Protein AF-A0A7Y5U9B7-F1 (afdb_monomer)

Secondary structure (DSSP, 8-state):
-EEE-TTS-EEEE----HHHHHHHHHHHHSSS--TTTTHHHHHHHHEEEEEE-TT-TTPPSBSPPP-GGGSBHHHHHHHHHHHHHHHSPSPEEEEEE-TTT--EEEEEE-GGGS-EEPPPHHHHHHHHTT--EEEE-TT--EEEE---BHHHHHHHHHHHHHHHHHHSS----HHHHHHHHEEEEGGGGGGGGSHHHHHHHHTT--HHHHHHHHHHHHTT--EE--EEEEE--STTT--EEEEEPP-STTTTSPPPPTTS-PPPS---EEPPTTHHHHHHHHHHHTSSS-------

Mean predicted aligned error: 8.55 Å

Sequence (296 aa):
MQIECPSGLVVEARKIKAQELEALAEANDSDEPPADGGLLTVINRCVQRVIDAGPYSFVEVGDALPDWKRVIYGDLATMFFKLRIVSVEDPYEFPVQCKHCRKWADFDVTLSELPINPLPESSKAKLRSNSPFEARTLDGKLVRFYLKTIRREEPIAKLVRAIERQTGKPSYSFLDSWAGQAEFIEPLGERSKNDKARWMWFRQLDLDEVDNLRDQFDAVDGGIDIELRFRCRRRGCGGVTNHMIPLDGDFFRRKRKPADLKPLHDGGRIIPLEEEALEKTEEVTKGETEESLDLE

Foldseek 3Di:
DWFAFLLRWIFDWAAFDPVLLVQLVVLCPDPDRQLCSSLVVRVVVTTQFTCDRRLAPQDDGTRDDDPQLLPFVQRSQSSSLVSLCVHPPDWDKDWDQDPFPRDIFIATDGSVPFDWFHFDPVLSVCSNVVHWDWAAFPVGWTWTFHGFGNNLLVVLVVVQVVVCVVPVDRDDDVLSSRLSGTQDTRVCHVPNNPSVSSSVVSVPDDPVRVVRVVVRNVVRDTHTDQWWWKQQPPPPGRDIDIDGDDPDSCSNPDDDDPPPDDHDDDHIDTDPPPVVVVVVVVVVVVVPPDDDDDDD

Solvent-accessible surface area (backbone atoms only — not comparable to full-atom values): 16976 Å² total; per-residue (Å²): 86,81,48,78,27,35,64,51,33,25,32,33,32,53,64,69,52,71,74,46,53,51,49,31,51,53,25,62,72,39,98,74,49,51,98,63,52,30,49,62,61,41,50,65,72,25,50,62,29,31,73,36,44,48,38,43,84,83,41,57,70,36,69,58,78,61,68,63,45,74,40,44,48,28,36,54,52,35,51,52,51,55,42,40,53,74,50,41,76,74,58,51,71,50,78,46,67,40,86,78,82,67,46,70,24,52,38,74,40,59,70,88,72,47,55,67,43,60,36,43,70,71,42,38,52,28,56,46,68,73,45,70,46,80,44,55,48,90,90,64,47,49,34,31,26,44,83,54,24,56,63,46,31,48,65,41,54,52,51,47,51,55,49,22,74,74,67,76,46,93,73,89,48,72,54,48,53,49,30,23,25,43,59,39,35,55,96,50,48,80,48,24,78,36,64,68,53,32,38,52,51,55,74,69,55,53,70,69,50,49,52,54,44,44,56,57,54,56,73,52,48,38,21,58,59,49,75,42,40,34,33,40,58,48,89,95,62,62,47,73,44,78,44,66,68,73,84,53,89,61,60,82,50,80,77,76,75,75,87,82,57,81,85,73,62,68,51,51,44,80,49,68,87,67,59,55,66,55,54,55,51,54,57,56,66,70,69,75,80,85,87,85,87,90,87,132

pLDDT: mean 85.9, std 16.51, range [41.12, 98.69]

Structure (mmCIF, N/CA/C/O backbone):
data_AF-A0A7Y5U9B7-F1
#
_entry.id   AF-A0A7Y5U9B7-F1
#
loop_
_atom_site.group_PDB
_atom_site.id
_atom_site.type_symbol
_atom_site.label_atom_id
_atom_site.label_alt_id
_atom_site.label_comp_id
_atom_site.label_asym_id
_atom_site.label_entity_id
_atom_site.label_seq_id
_atom_site.pdbx_PDB_ins_code
_atom_site.Cartn_x
_atom_site.Cartn_y
_atom_site.Cartn_z
_atom_site.occupancy
_atom_site.B_iso_or_equiv
_atom_site.auth_seq_id
_atom_site.auth_comp_id
_atom_site.auth_asym_id
_atom_site.auth_atom_id
_atom_site.pdbx_PDB_model_num
ATOM 1 N N . MET A 1 1 ? -0.031 0.335 -24.216 1.00 94.94 1 MET A N 1
ATOM 2 C CA . MET A 1 1 ? 0.072 -1.017 -23.612 1.00 94.94 1 MET A CA 1
ATOM 3 C C . MET A 1 1 ? -1.028 -1.156 -22.585 1.00 94.94 1 MET A C 1
ATOM 5 O O . MET A 1 1 ? -1.365 -0.157 -21.965 1.00 94.94 1 MET A O 1
ATOM 9 N N . GLN A 1 2 ? -1.580 -2.347 -22.410 1.00 97.25 2 GLN A N 1
ATOM 10 C CA . GLN A 1 2 ? -2.655 -2.563 -21.449 1.00 97.25 2 GLN A CA 1
ATOM 11 C C . GLN A 1 2 ? -2.073 -3.040 -20.116 1.00 97.25 2 GLN A C 1
ATOM 13 O O . GLN A 1 2 ? -1.231 -3.938 -20.101 1.00 97.25 2 GLN A O 1
ATOM 18 N N . 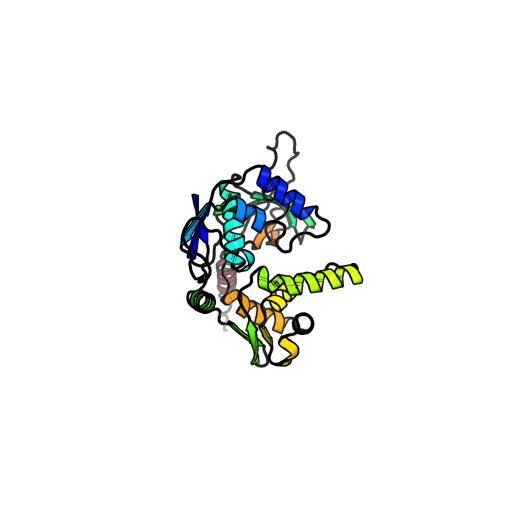ILE A 1 3 ? -2.490 -2.412 -19.019 1.00 97.38 3 ILE A N 1
ATOM 19 C CA . ILE A 1 3 ? -2.181 -2.833 -17.652 1.00 97.38 3 ILE A CA 1
ATOM 20 C C . ILE A 1 3 ? -3.500 -3.229 -16.997 1.00 97.38 3 ILE A C 1
ATOM 22 O O . ILE A 1 3 ? -4.411 -2.410 -16.908 1.00 97.38 3 ILE A O 1
ATOM 26 N N . GLU A 1 4 ? -3.577 -4.472 -16.541 1.00 97.94 4 GLU A N 1
ATOM 27 C CA . GLU A 1 4 ? -4.666 -4.983 -15.713 1.00 97.94 4 GLU A CA 1
ATOM 28 C C . GLU A 1 4 ? -4.201 -5.036 -14.256 1.00 97.94 4 GLU A C 1
ATOM 30 O O . GLU A 1 4 ? -3.099 -5.513 -13.963 1.00 97.94 4 GLU A O 1
ATOM 35 N N . CYS A 1 5 ? -5.019 -4.491 -13.360 1.00 98.25 5 CYS A N 1
ATOM 36 C CA . CYS A 1 5 ? -4.734 -4.396 -11.933 1.00 98.25 5 CYS A CA 1
ATOM 37 C C . CYS A 1 5 ? -5.522 -5.458 -11.140 1.00 98.25 5 CYS A C 1
ATOM 39 O O . CYS A 1 5 ? -6.569 -5.908 -11.609 1.00 98.25 5 CYS A O 1
ATOM 41 N N . PRO A 1 6 ? -5.085 -5.820 -9.918 1.00 97.75 6 PRO A N 1
ATOM 42 C CA . PRO A 1 6 ? -5.742 -6.809 -9.057 1.00 97.75 6 PRO A CA 1
ATOM 43 C C . PRO A 1 6 ? -7.246 -6.617 -8.860 1.00 97.75 6 PRO A C 1
ATOM 45 O O 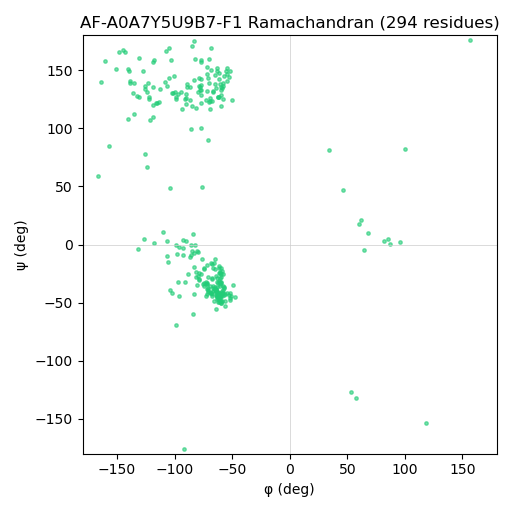. PRO A 1 6 ? -7.991 -7.592 -8.735 1.00 97.75 6 PRO A O 1
ATOM 48 N N . SER A 1 7 ? -7.712 -5.368 -8.813 1.00 98.12 7 SER A N 1
ATOM 49 C CA . SER A 1 7 ? -9.133 -5.066 -8.648 1.00 98.12 7 SER A CA 1
ATOM 50 C C . SER A 1 7 ? -9.984 -5.369 -9.888 1.00 98.12 7 SER A C 1
ATOM 52 O O . SER A 1 7 ? -11.204 -5.478 -9.768 1.00 98.12 7 SER A O 1
ATOM 54 N N . GLY A 1 8 ? -9.364 -5.523 -11.060 1.00 97.94 8 GLY A N 1
ATOM 55 C CA . GLY A 1 8 ? -10.021 -5.528 -12.369 1.00 97.94 8 GLY A CA 1
ATOM 56 C C . GLY A 1 8 ? -10.013 -4.165 -13.073 1.00 97.94 8 GLY A C 1
ATOM 57 O O . GLY A 1 8 ? -10.566 -4.053 -14.159 1.00 97.94 8 GLY A O 1
ATOM 58 N N . LEU A 1 9 ? -9.396 -3.126 -12.492 1.00 98.56 9 LEU A N 1
ATOM 59 C CA . LEU A 1 9 ? -9.113 -1.880 -13.212 1.00 98.56 9 LEU A CA 1
ATOM 60 C C . LEU A 1 9 ? -8.163 -2.165 -14.385 1.00 98.56 9 LEU A C 1
ATOM 62 O O . LEU A 1 9 ? -7.071 -2.706 -14.192 1.00 98.56 9 LEU A O 1
ATOM 66 N N . VAL A 1 10 ? -8.548 -1.738 -15.586 1.00 98.56 10 VAL A N 1
ATOM 67 C CA . VAL A 1 10 ? -7.746 -1.890 -16.802 1.00 98.56 10 VAL A CA 1
ATOM 68 C C . VAL A 1 10 ? -7.485 -0.527 -17.420 1.00 98.56 10 VAL A C 1
ATOM 70 O O . VAL A 1 10 ? -8.412 0.228 -17.717 1.00 98.56 10 VAL A O 1
ATOM 73 N N . VAL A 1 11 ? -6.216 -0.223 -17.677 1.00 98.44 11 VAL A N 1
ATOM 74 C CA . VAL A 1 11 ? -5.796 1.048 -18.276 1.00 98.44 11 VAL A CA 1
ATOM 75 C C . VAL A 1 11 ? -4.912 0.829 -19.491 1.00 98.44 11 VAL A C 1
ATOM 77 O O . VAL A 1 11 ? -4.136 -0.127 -19.561 1.00 98.44 11 VAL A O 1
ATOM 80 N N . GLU A 1 12 ? -4.989 1.753 -20.444 1.00 98.25 12 GLU A N 1
ATOM 81 C CA . GLU A 1 12 ? -3.946 1.906 -21.444 1.00 98.25 12 GLU A CA 1
ATOM 82 C C . GLU A 1 12 ? -2.898 2.895 -20.940 1.00 98.25 12 GLU A C 1
ATOM 84 O O . GLU A 1 12 ? -3.207 4.034 -20.590 1.00 98.25 12 GLU A O 1
ATOM 89 N N . ALA A 1 13 ? -1.642 2.468 -20.949 1.00 97.62 13 ALA A N 1
ATOM 90 C CA . ALA A 1 13 ? -0.505 3.285 -20.574 1.00 97.62 13 ALA A CA 1
ATOM 91 C C . ALA A 1 13 ? 0.619 3.210 -21.614 1.00 97.62 13 ALA A C 1
ATOM 93 O O . ALA A 1 13 ? 0.725 2.272 -22.413 1.00 97.62 13 ALA A O 1
ATOM 94 N N . ARG A 1 14 ? 1.507 4.200 -21.581 1.00 96.44 14 ARG A N 1
ATOM 95 C CA . ARG A 1 14 ? 2.763 4.216 -22.340 1.00 96.44 14 ARG A CA 1
ATOM 96 C C . ARG A 1 14 ? 3.961 3.942 -21.430 1.00 96.44 14 ARG A C 1
ATOM 98 O O . ARG A 1 14 ? 3.857 3.997 -20.209 1.00 96.44 14 ARG A O 1
ATOM 105 N N . LYS A 1 15 ? 5.124 3.711 -22.043 1.00 95.19 15 LYS A N 1
ATOM 106 C CA . LYS A 1 15 ? 6.403 3.650 -21.325 1.00 95.19 15 LYS A CA 1
ATOM 107 C C . LYS A 1 15 ? 6.735 4.994 -20.664 1.00 95.19 15 LYS A C 1
ATOM 109 O O . LYS A 1 15 ? 6.399 6.064 -21.193 1.00 95.19 15 LYS A O 1
ATOM 114 N N . ILE A 1 16 ? 7.441 4.910 -19.543 1.00 92.88 16 ILE A N 1
ATOM 115 C CA . ILE A 1 16 ? 8.047 6.032 -18.824 1.00 92.88 16 ILE A CA 1
ATOM 116 C C . ILE A 1 16 ? 9.140 6.653 -19.707 1.00 92.88 16 ILE A C 1
ATOM 118 O O . ILE A 1 16 ? 9.916 5.944 -20.352 1.00 92.88 16 ILE A O 1
ATOM 122 N N . LYS A 1 17 ? 9.200 7.985 -19.744 1.00 92.69 17 LYS A N 1
ATOM 123 C CA . LYS A 1 17 ? 10.257 8.783 -20.382 1.00 92.69 17 LYS A CA 1
ATOM 124 C C . LYS A 1 17 ? 11.134 9.438 -19.311 1.00 92.69 17 LYS A C 1
ATOM 126 O O . LYS A 1 17 ? 10.754 9.524 -18.148 1.00 92.69 17 LYS A O 1
ATOM 131 N N . ALA A 1 18 ? 12.286 9.968 -19.722 1.00 90.19 18 ALA A N 1
ATOM 132 C CA . ALA A 1 18 ? 13.234 10.637 -18.824 1.00 90.19 18 ALA A CA 1
ATOM 133 C C . ALA A 1 18 ? 12.589 11.744 -17.961 1.00 90.19 18 ALA A C 1
ATOM 135 O O . ALA A 1 18 ? 12.806 11.769 -16.757 1.00 90.19 18 ALA A O 1
ATOM 136 N N . GLN A 1 19 ? 11.704 12.564 -18.538 1.00 90.56 19 GLN A N 1
ATOM 137 C CA . GLN A 1 19 ? 10.992 13.636 -17.821 1.00 90.56 19 GLN A CA 1
ATOM 138 C C . GLN A 1 19 ? 10.122 13.147 -16.642 1.00 90.56 19 GLN A C 1
ATOM 140 O O . GLN A 1 19 ? 9.803 13.909 -15.732 1.00 90.56 19 GLN A O 1
ATOM 145 N N . GLU A 1 20 ? 9.656 11.893 -16.669 1.00 91.31 20 GLU A N 1
ATOM 146 C CA . GLU A 1 20 ? 8.914 11.310 -15.547 1.00 91.31 20 GLU A CA 1
ATOM 147 C C . GLU A 1 20 ? 9.858 10.864 -14.425 1.00 91.31 20 GLU A C 1
ATOM 149 O O . GLU A 1 20 ? 9.483 10.942 -13.259 1.00 91.31 20 GLU A O 1
ATOM 154 N N . LEU A 1 21 ? 11.085 10.457 -14.764 1.00 86.81 21 LEU A N 1
ATOM 155 C CA . LEU A 1 21 ? 12.126 10.145 -13.782 1.00 86.81 21 LEU A CA 1
ATOM 156 C C . LEU A 1 21 ? 12.657 11.407 -13.105 1.00 86.81 21 LEU A C 1
ATOM 158 O O . LEU A 1 21 ? 12.895 11.391 -11.903 1.00 86.81 21 LEU A O 1
ATOM 162 N N . GLU A 1 22 ? 12.802 12.498 -13.860 1.00 86.94 22 GLU A N 1
ATOM 163 C CA . GLU A 1 22 ? 13.143 13.816 -13.313 1.00 86.94 22 GLU A CA 1
ATOM 164 C C . GLU A 1 22 ? 12.088 14.271 -12.304 1.00 86.94 22 GLU A C 1
ATOM 166 O O . GLU A 1 22 ? 12.428 14.586 -11.171 1.00 86.94 22 GLU A O 1
ATOM 171 N N . ALA A 1 23 ? 10.801 14.180 -12.655 1.00 86.00 23 ALA A N 1
ATOM 172 C CA . ALA A 1 23 ? 9.723 14.539 -11.735 1.00 86.00 23 ALA A CA 1
ATOM 173 C C . ALA A 1 23 ? 9.678 13.661 -10.470 1.00 86.00 23 ALA A C 1
ATOM 175 O O . ALA A 1 23 ? 9.304 14.142 -9.402 1.00 86.00 23 ALA A O 1
ATOM 176 N N . LEU A 1 24 ? 10.048 12.379 -10.574 1.00 84.44 24 LEU A N 1
ATOM 177 C CA . LEU A 1 24 ? 10.166 11.497 -9.412 1.00 84.44 24 LEU A CA 1
ATOM 178 C C . LEU A 1 24 ? 11.339 11.910 -8.509 1.00 84.44 24 LEU A C 1
ATOM 180 O O . LEU A 1 24 ? 11.198 11.927 -7.289 1.00 84.44 24 LEU A O 1
ATOM 184 N N . ALA A 1 25 ? 12.484 12.264 -9.099 1.00 83.62 25 ALA A N 1
ATOM 185 C CA . ALA A 1 25 ? 13.641 12.764 -8.360 1.00 83.62 25 ALA A CA 1
ATOM 186 C C . ALA A 1 25 ? 13.327 14.096 -7.658 1.00 83.62 25 ALA A C 1
ATOM 188 O O . ALA A 1 25 ? 13.547 14.215 -6.458 1.00 83.62 25 ALA A O 1
ATOM 189 N N . GLU A 1 26 ? 12.710 15.047 -8.365 1.00 84.19 26 GLU A N 1
ATOM 190 C CA . GLU A 1 26 ? 12.277 16.336 -7.807 1.00 84.19 26 GLU A CA 1
ATOM 191 C C . GLU A 1 26 ? 11.290 16.167 -6.642 1.00 84.19 26 GLU A C 1
ATOM 193 O O . GLU A 1 26 ? 11.379 16.878 -5.643 1.00 84.19 26 GLU A O 1
ATOM 198 N N . ALA A 1 27 ? 10.358 15.211 -6.740 1.00 83.06 27 ALA A N 1
ATOM 199 C CA . ALA A 1 27 ? 9.420 14.918 -5.660 1.00 83.06 27 ALA A CA 1
ATOM 200 C C . ALA A 1 27 ? 10.132 14.403 -4.397 1.00 83.06 27 ALA A C 1
ATOM 202 O O . ALA A 1 27 ? 9.769 14.804 -3.287 1.00 83.06 27 ALA A O 1
ATOM 203 N N . ASN A 1 28 ? 11.146 13.550 -4.566 1.00 77.06 28 ASN A N 1
ATOM 204 C CA . ASN A 1 28 ? 11.939 12.997 -3.466 1.00 77.06 28 ASN A CA 1
ATOM 205 C C . ASN A 1 28 ? 12.869 14.031 -2.817 1.00 77.06 28 ASN A C 1
ATOM 207 O O . ASN A 1 28 ? 13.077 13.966 -1.608 1.00 77.06 28 ASN A O 1
ATOM 211 N N . ASP A 1 29 ? 13.387 14.983 -3.595 1.00 81.06 29 ASP A N 1
ATOM 212 C CA . ASP A 1 29 ? 14.300 16.028 -3.116 1.00 81.06 29 ASP A CA 1
ATOM 213 C C . ASP A 1 29 ? 13.572 17.244 -2.509 1.00 81.06 29 ASP A C 1
ATOM 215 O O . ASP A 1 29 ? 14.212 18.158 -1.990 1.00 81.06 29 ASP A O 1
ATOM 219 N N . SER A 1 30 ? 12.237 17.289 -2.574 1.00 79.75 30 SER A N 1
ATOM 220 C CA . SER A 1 30 ? 11.469 18.418 -2.043 1.00 79.75 30 SER A CA 1
ATOM 221 C C . SER A 1 30 ? 11.459 18.465 -0.508 1.00 79.75 30 SER A C 1
ATOM 223 O O . SER A 1 30 ? 11.412 17.434 0.159 1.00 79.75 30 SER A O 1
ATOM 225 N N . ASP A 1 31 ? 11.428 19.678 0.061 1.00 77.06 31 ASP A N 1
ATOM 226 C CA . ASP A 1 31 ? 11.349 19.897 1.518 1.00 77.06 31 ASP A CA 1
ATOM 227 C C . ASP A 1 31 ? 10.081 19.282 2.145 1.00 77.06 31 ASP A C 1
ATOM 229 O O . ASP A 1 31 ? 10.054 18.900 3.319 1.00 77.06 31 ASP A O 1
ATOM 233 N N . GLU A 1 32 ? 9.010 19.183 1.352 1.00 76.25 32 GLU A N 1
ATOM 234 C CA . GLU A 1 32 ? 7.755 18.536 1.722 1.00 76.25 32 GLU A CA 1
ATOM 235 C C . GLU A 1 32 ? 7.384 17.464 0.686 1.00 76.25 32 GLU A C 1
ATOM 237 O O . GLU A 1 32 ? 6.491 17.688 -0.138 1.00 76.25 32 GLU A O 1
ATOM 242 N N . PRO A 1 33 ? 8.020 16.276 0.737 1.00 75.94 33 PRO A N 1
ATOM 243 C CA . PRO A 1 33 ? 7.787 15.234 -0.251 1.00 75.94 33 PRO A CA 1
ATOM 244 C C . PRO A 1 33 ? 6.318 14.814 -0.233 1.00 75.94 33 PRO A C 1
ATOM 246 O O . PRO A 1 33 ? 5.714 14.681 0.846 1.00 75.94 33 PRO A O 1
ATOM 249 N N . PRO A 1 34 ? 5.696 14.603 -1.402 1.00 79.12 34 PRO A N 1
ATOM 250 C CA . PRO A 1 34 ? 4.298 14.214 -1.461 1.00 79.12 34 PRO A CA 1
ATOM 251 C C . PRO A 1 34 ? 4.108 12.845 -0.785 1.00 79.12 34 PRO A C 1
ATOM 253 O O . PRO A 1 34 ? 5.039 12.046 -0.687 1.00 79.12 34 PRO A O 1
ATOM 256 N N . ALA A 1 35 ? 2.918 12.581 -0.237 1.00 75.06 35 ALA A N 1
ATOM 257 C CA . ALA A 1 35 ? 2.664 11.357 0.539 1.00 75.06 35 ALA A CA 1
ATOM 258 C C . ALA A 1 35 ? 2.851 10.069 -0.286 1.00 75.06 35 ALA A C 1
ATOM 260 O O . ALA A 1 35 ? 3.151 9.017 0.264 1.00 75.06 35 ALA A O 1
ATOM 261 N N . ASP A 1 36 ? 2.706 10.173 -1.604 1.00 80.00 36 ASP A N 1
ATOM 262 C CA . ASP A 1 36 ? 2.891 9.108 -2.584 1.00 80.00 36 ASP A CA 1
ATOM 263 C C . ASP A 1 36 ? 4.314 9.045 -3.168 1.00 80.00 36 ASP A C 1
ATOM 265 O O . ASP A 1 36 ? 4.555 8.267 -4.085 1.00 80.00 36 ASP A O 1
ATOM 269 N N . GLY A 1 37 ? 5.251 9.878 -2.696 1.00 78.88 37 GLY A N 1
ATOM 270 C CA . GLY A 1 37 ? 6.643 9.876 -3.169 1.00 78.88 37 GLY A CA 1
ATOM 271 C C . GLY A 1 37 ? 6.810 10.213 -4.657 1.00 78.88 37 GLY A C 1
ATOM 272 O O . GLY A 1 37 ? 7.801 9.829 -5.263 1.00 78.88 37 GLY A O 1
ATOM 273 N N . GLY A 1 38 ? 5.825 10.876 -5.276 1.00 84.69 38 GLY A N 1
ATOM 274 C CA . GLY A 1 38 ? 5.824 11.214 -6.705 1.00 84.69 38 GLY A CA 1
ATOM 275 C C . GLY A 1 38 ? 5.259 10.117 -7.616 1.00 84.69 38 GLY A C 1
ATOM 276 O O . GLY A 1 38 ? 5.167 10.318 -8.831 1.00 84.69 38 GLY A O 1
ATOM 277 N N . LEU A 1 39 ? 4.822 8.987 -7.049 1.00 87.31 39 LEU A N 1
ATOM 278 C CA . LEU A 1 39 ? 4.191 7.876 -7.763 1.00 87.31 39 LEU A CA 1
ATOM 279 C C . LEU A 1 39 ? 3.023 8.333 -8.645 1.00 87.31 39 LEU A C 1
ATOM 281 O O . LEU A 1 39 ? 2.945 7.975 -9.824 1.00 87.31 39 LEU A O 1
ATOM 285 N N . LEU A 1 40 ? 2.117 9.146 -8.097 1.00 91.94 40 LEU A N 1
ATOM 286 C CA . LEU A 1 40 ? 0.930 9.598 -8.814 1.00 91.94 40 LEU A CA 1
ATOM 287 C C . LEU A 1 40 ? 1.282 10.520 -9.976 1.00 91.94 40 LEU A C 1
ATOM 289 O O . LEU A 1 40 ? 0.573 10.522 -10.981 1.00 91.94 40 LEU A O 1
ATOM 293 N N . THR A 1 41 ? 2.374 11.278 -9.880 1.00 90.31 41 THR A N 1
ATOM 294 C CA . THR A 1 41 ? 2.869 12.097 -10.993 1.00 90.31 41 THR A CA 1
ATOM 295 C C . THR A 1 41 ? 3.281 11.213 -12.167 1.00 90.31 41 THR A C 1
ATOM 297 O O . THR A 1 41 ? 2.916 11.501 -13.309 1.00 90.31 41 THR A O 1
ATOM 300 N N . VAL A 1 42 ? 3.990 10.112 -11.900 1.00 91.56 42 VAL A N 1
ATOM 301 C CA . VAL A 1 42 ? 4.399 9.154 -12.937 1.00 91.56 42 VAL A CA 1
ATOM 302 C C . VAL A 1 42 ? 3.178 8.468 -13.551 1.00 91.56 42 VAL A C 1
ATOM 304 O O . VAL A 1 42 ? 3.049 8.456 -14.777 1.00 91.56 42 VAL A O 1
ATOM 307 N N . ILE A 1 43 ? 2.255 7.959 -12.725 1.00 94.31 43 ILE A N 1
ATOM 308 C CA . ILE A 1 43 ? 1.034 7.286 -13.198 1.00 94.31 43 ILE A CA 1
ATOM 309 C C . ILE A 1 43 ? 0.197 8.235 -14.064 1.00 94.31 43 ILE A C 1
ATOM 311 O O . ILE A 1 43 ? -0.116 7.887 -15.202 1.00 94.31 43 ILE A O 1
ATOM 315 N N . ASN A 1 44 ? -0.084 9.455 -13.593 1.00 94.44 44 ASN A N 1
ATOM 316 C CA . ASN A 1 44 ? -0.864 10.448 -14.344 1.00 94.44 44 ASN A CA 1
ATOM 317 C C . ASN A 1 44 ? -0.259 10.779 -15.711 1.00 94.44 44 ASN A C 1
ATOM 319 O O . ASN A 1 44 ? -0.985 11.004 -16.672 1.00 94.44 44 ASN A O 1
ATOM 323 N N . ARG A 1 45 ? 1.073 10.829 -15.813 1.00 94.62 45 ARG A N 1
ATOM 324 C CA . ARG A 1 45 ? 1.750 11.138 -17.080 1.00 94.62 45 ARG A CA 1
ATOM 325 C C . ARG A 1 45 ? 1.798 9.943 -18.032 1.00 94.62 45 ARG A C 1
ATOM 327 O O . ARG A 1 45 ? 1.956 10.147 -19.240 1.00 94.62 45 ARG A O 1
ATOM 334 N N . CYS A 1 46 ? 1.730 8.717 -17.512 1.00 96.00 46 CYS A N 1
ATOM 335 C CA . CYS A 1 46 ? 1.890 7.494 -18.299 1.00 96.00 46 CYS A CA 1
ATOM 336 C C . CYS A 1 46 ? 0.565 6.857 -18.720 1.00 96.00 46 CYS A C 1
ATOM 338 O O . CYS A 1 46 ? 0.522 6.258 -19.796 1.00 96.00 46 CYS A O 1
ATOM 340 N N . VAL A 1 47 ? -0.489 6.968 -17.910 1.00 97.25 47 VAL A N 1
ATOM 341 C CA . VAL A 1 47 ? -1.829 6.490 -18.270 1.00 97.25 47 VAL A CA 1
ATOM 342 C C . VAL A 1 47 ? -2.420 7.409 -19.335 1.00 97.25 47 VAL A C 1
ATOM 344 O O . VAL A 1 47 ? -2.351 8.629 -19.230 1.00 97.25 47 VAL A O 1
ATOM 347 N N . GLN A 1 48 ? -2.954 6.808 -20.394 1.00 97.19 48 GLN A N 1
ATOM 348 C CA . GLN A 1 48 ? -3.529 7.507 -21.544 1.00 97.19 48 GLN A CA 1
ATOM 349 C C . GLN A 1 48 ? -5.054 7.476 -21.506 1.00 97.19 48 GLN A C 1
ATOM 351 O O . GLN A 1 48 ? -5.682 8.472 -21.841 1.00 97.19 48 GLN A O 1
ATOM 356 N N . ARG A 1 49 ? -5.632 6.341 -21.096 1.00 97.75 49 ARG A N 1
ATOM 357 C CA . ARG A 1 49 ? -7.078 6.165 -20.929 1.00 97.75 49 ARG A CA 1
ATOM 358 C C . ARG A 1 49 ? -7.402 4.977 -20.034 1.00 97.75 49 ARG A C 1
ATOM 360 O O . ARG A 1 49 ? -6.604 4.044 -19.911 1.00 97.75 49 ARG A O 1
ATOM 367 N N . VAL A 1 50 ? -8.596 4.989 -19.461 1.00 98.56 50 VAL A N 1
ATOM 368 C CA . VAL A 1 50 ? -9.193 3.860 -18.744 1.00 98.56 50 VAL A CA 1
ATOM 369 C C . VAL A 1 50 ? -9.992 3.008 -19.728 1.00 98.56 50 VAL A C 1
ATOM 371 O O . VAL A 1 50 ? -10.809 3.534 -20.481 1.00 98.56 50 VAL A O 1
ATOM 374 N N . ILE A 1 51 ? -9.746 1.698 -19.723 1.00 98.50 51 ILE A N 1
ATOM 375 C CA . ILE A 1 51 ? -10.455 0.703 -20.544 1.00 98.50 51 ILE A CA 1
ATOM 376 C C . ILE A 1 51 ? -11.589 0.066 -19.733 1.00 98.50 51 ILE A C 1
ATOM 378 O O . ILE A 1 51 ? -12.701 -0.060 -20.236 1.00 98.50 51 ILE A O 1
ATOM 382 N N . ASP A 1 52 ? -11.312 -0.297 -18.481 1.00 98.38 52 ASP A N 1
ATOM 383 C CA . ASP A 1 52 ? -12.287 -0.828 -17.528 1.00 98.38 52 ASP A CA 1
ATOM 384 C C . ASP A 1 52 ? -12.056 -0.161 -16.171 1.00 98.38 52 ASP A C 1
ATOM 386 O O . ASP A 1 52 ? -10.923 -0.103 -15.695 1.00 98.38 52 ASP A O 1
ATOM 390 N N . ALA A 1 53 ? -13.122 0.355 -15.562 1.00 98.12 53 ALA A N 1
ATOM 391 C CA . ALA A 1 53 ? -13.092 1.004 -14.255 1.00 98.12 53 ALA A CA 1
ATOM 392 C C . ALA A 1 53 ? -12.981 0.006 -13.085 1.00 98.12 53 ALA A C 1
ATOM 394 O O . ALA A 1 53 ? -12.753 0.419 -11.946 1.00 98.12 53 ALA A O 1
ATOM 395 N N . GLY A 1 54 ? -13.171 -1.295 -13.322 1.00 97.50 54 GLY A N 1
ATOM 396 C CA . GLY A 1 54 ? -13.200 -2.312 -12.278 1.00 97.50 54 GLY A CA 1
ATOM 397 C C . GLY A 1 54 ? -14.287 -2.017 -11.225 1.00 97.50 54 GLY A C 1
ATOM 398 O O . GLY A 1 54 ? -15.439 -1.731 -11.566 1.00 97.50 54 GLY A O 1
ATOM 399 N N . PRO A 1 55 ? -13.980 -2.087 -9.917 1.00 97.81 55 PRO A N 1
ATOM 400 C CA . PRO A 1 55 ? -14.945 -1.799 -8.856 1.00 97.81 55 PRO A CA 1
ATOM 401 C C . PRO A 1 55 ? -15.105 -0.297 -8.558 1.00 97.81 55 PRO A C 1
ATOM 403 O O . PRO A 1 55 ? -15.884 0.060 -7.673 1.00 97.81 55 PRO A O 1
ATOM 406 N N . TYR A 1 56 ? -14.389 0.596 -9.248 1.00 97.88 56 TYR A N 1
ATOM 407 C CA . TYR A 1 56 ? -14.362 2.018 -8.914 1.00 97.88 56 TYR A CA 1
ATOM 408 C C . TYR A 1 56 ? -15.519 2.795 -9.548 1.00 97.88 56 TYR A C 1
ATOM 410 O O . TYR A 1 56 ? -15.441 3.258 -10.679 1.00 97.88 56 TYR A O 1
ATOM 418 N N . SER A 1 57 ? -16.571 3.046 -8.769 1.00 95.94 57 SER A N 1
ATOM 419 C CA . SER A 1 57 ? -17.744 3.823 -9.210 1.00 95.94 57 SER A CA 1
ATOM 420 C C . SER A 1 57 ? -17.466 5.297 -9.537 1.00 95.94 57 SER A C 1
ATOM 422 O O . SER A 1 57 ? -18.322 5.968 -10.103 1.00 95.94 57 SER A O 1
ATOM 424 N N . PHE A 1 58 ? -16.291 5.815 -9.171 1.00 95.81 58 PHE A N 1
ATOM 425 C CA . PHE A 1 58 ? -15.869 7.192 -9.446 1.00 95.81 58 PHE A CA 1
ATOM 426 C C . PHE A 1 58 ? -14.950 7.322 -10.666 1.00 95.81 58 PHE A C 1
ATOM 428 O O . PHE A 1 58 ? -14.478 8.424 -10.940 1.00 95.81 58 PHE A O 1
ATOM 435 N N . VAL A 1 59 ? -14.634 6.213 -11.336 1.00 97.38 59 VAL A N 1
ATOM 436 C CA . VAL A 1 59 ? -13.760 6.191 -12.508 1.00 97.38 59 VAL A CA 1
ATOM 437 C C . VAL A 1 59 ? -14.613 6.158 -13.769 1.00 97.38 59 VAL A C 1
ATOM 439 O O . VAL A 1 59 ? -15.455 5.280 -13.936 1.00 97.38 59 VAL A O 1
ATOM 442 N N . GLU A 1 60 ? -14.374 7.114 -14.662 1.00 97.25 60 GLU A N 1
ATOM 443 C CA . GLU A 1 60 ? -14.988 7.154 -15.987 1.00 97.25 60 GLU A CA 1
ATOM 444 C C . GLU A 1 60 ? -14.116 6.386 -16.991 1.00 97.25 60 GLU A C 1
ATOM 446 O O . GLU A 1 60 ? -12.891 6.494 -16.976 1.00 97.25 60 GLU A O 1
ATOM 451 N N . VAL A 1 61 ? -14.747 5.600 -17.866 1.00 97.88 61 VAL A N 1
ATOM 452 C CA . VAL A 1 61 ? -14.059 4.909 -18.969 1.00 97.88 61 VAL A CA 1
ATOM 453 C C . VAL A 1 61 ? -13.801 5.904 -20.101 1.00 97.88 61 VAL A C 1
ATOM 455 O O . VAL A 1 61 ? -14.692 6.665 -20.477 1.00 97.88 61 VAL A O 1
ATOM 458 N N . GLY A 1 62 ? -12.597 5.872 -20.674 1.00 97.00 62 GLY A N 1
ATOM 459 C CA . GLY A 1 62 ? -12.140 6.817 -21.693 1.00 97.00 62 GLY A CA 1
ATOM 460 C C . GLY A 1 62 ? -10.921 7.617 -21.239 1.00 97.00 62 GLY A C 1
ATOM 461 O O . GLY A 1 62 ? -10.125 7.150 -20.428 1.00 97.00 62 GLY A O 1
ATOM 462 N N . ASP A 1 63 ? -10.757 8.818 -21.786 1.00 96.31 63 ASP A N 1
ATOM 463 C CA . ASP A 1 63 ? -9.519 9.600 -21.644 1.00 96.31 63 ASP A CA 1
ATOM 464 C C . ASP A 1 63 ? -9.449 10.404 -20.329 1.00 96.31 63 ASP A C 1
ATOM 466 O O . ASP A 1 63 ? -8.419 10.999 -20.006 1.00 96.31 63 ASP A O 1
ATOM 470 N N . ALA A 1 64 ? -10.539 10.434 -19.554 1.00 95.31 64 ALA A N 1
ATOM 471 C CA . ALA A 1 64 ? -10.569 11.074 -18.246 1.00 95.31 64 ALA A CA 1
ATOM 472 C C . ALA A 1 64 ? -9.722 10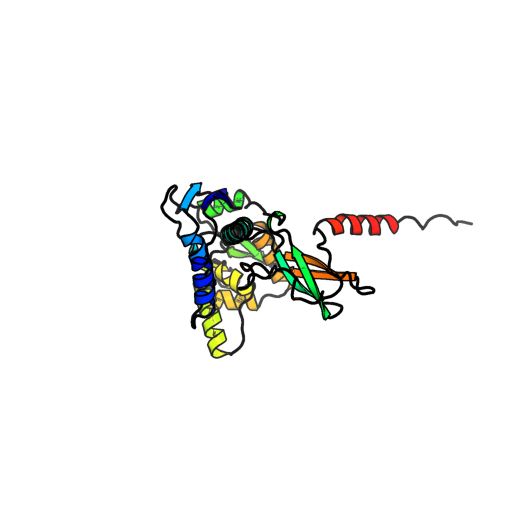.275 -17.243 1.00 95.31 64 ALA A C 1
ATOM 474 O O . ALA A 1 64 ? -9.959 9.091 -17.002 1.00 95.31 64 ALA A O 1
ATOM 475 N N . LEU A 1 65 ? -8.724 10.927 -16.642 1.00 94.12 65 LEU A N 1
ATOM 476 C CA . LEU A 1 65 ? -7.859 10.277 -15.660 1.00 94.12 65 LEU A CA 1
ATOM 477 C C . LEU A 1 65 ? -8.568 10.148 -14.296 1.00 94.12 65 LEU A C 1
ATOM 479 O O . LEU A 1 65 ? -9.116 11.137 -13.801 1.00 94.12 65 LEU A O 1
ATOM 483 N N . PRO A 1 66 ? -8.518 8.966 -13.653 1.00 95.19 66 PRO A N 1
ATOM 484 C CA . PRO A 1 66 ? -8.988 8.759 -12.287 1.00 95.19 66 PRO A CA 1
ATOM 485 C C . PRO A 1 66 ? -8.370 9.713 -11.263 1.00 95.19 66 PRO A C 1
ATOM 487 O O . PRO A 1 66 ? -7.198 10.081 -11.352 1.00 95.19 66 PRO A O 1
ATOM 490 N N . ASP A 1 67 ? -9.108 9.986 -10.184 1.00 96.38 67 ASP A N 1
ATOM 491 C CA . ASP A 1 67 ? -8.486 10.436 -8.936 1.00 96.38 67 ASP A CA 1
ATOM 492 C C . ASP A 1 67 ? -7.729 9.262 -8.297 1.00 96.38 67 ASP A C 1
ATOM 494 O O . ASP A 1 67 ? -8.269 8.498 -7.490 1.00 96.38 67 ASP A O 1
ATOM 498 N N . TRP A 1 68 ? -6.456 9.120 -8.666 1.00 96.56 68 TRP A N 1
ATOM 499 C CA . TRP A 1 68 ? -5.586 8.042 -8.198 1.00 96.56 68 TRP A CA 1
ATOM 500 C C . TRP A 1 68 ? -5.406 8.003 -6.684 1.00 96.56 68 TRP A C 1
ATOM 502 O O . TRP A 1 68 ? -5.083 6.949 -6.143 1.00 96.56 68 TRP A O 1
ATOM 512 N N . LYS A 1 69 ? -5.673 9.102 -5.964 1.00 96.25 69 LYS A N 1
ATOM 513 C CA . LYS A 1 69 ? -5.615 9.085 -4.497 1.00 96.25 69 LYS A CA 1
ATOM 514 C C . LYS A 1 69 ? -6.695 8.198 -3.881 1.00 96.25 69 LYS A C 1
ATOM 516 O O . LYS A 1 69 ? -6.575 7.821 -2.716 1.00 96.25 69 LYS A O 1
ATOM 521 N N . ARG A 1 70 ? -7.757 7.897 -4.633 1.00 96.88 70 ARG A N 1
ATOM 522 C CA . ARG A 1 70 ? -8.888 7.051 -4.222 1.00 96.88 70 ARG A CA 1
ATOM 523 C C . ARG A 1 70 ? -8.772 5.605 -4.709 1.00 96.88 70 ARG A C 1
ATOM 525 O O . ARG A 1 70 ? -9.599 4.789 -4.314 1.00 96.88 70 ARG A O 1
ATOM 532 N N . VAL A 1 71 ? -7.795 5.304 -5.562 1.00 97.69 71 VAL A N 1
ATOM 533 C CA . VAL A 1 71 ? -7.499 3.945 -6.035 1.00 97.69 71 VAL A CA 1
ATOM 534 C C . VAL A 1 71 ? -6.716 3.204 -4.949 1.00 97.69 71 VAL A C 1
ATOM 536 O O . VAL A 1 71 ? -5.931 3.822 -4.222 1.00 97.69 71 VAL A O 1
ATOM 539 N N . ILE A 1 72 ? -6.969 1.902 -4.783 1.00 97.31 72 ILE A N 1
ATOM 540 C CA . ILE A 1 72 ? -6.315 1.117 -3.727 1.00 97.31 72 ILE A CA 1
ATOM 541 C C . ILE A 1 72 ? -4.820 0.958 -4.006 1.00 97.31 72 ILE A C 1
ATOM 543 O O . ILE A 1 72 ? -4.388 0.904 -5.160 1.00 97.31 72 ILE A O 1
ATOM 547 N N . TYR A 1 73 ? -4.023 0.845 -2.945 1.00 94.81 73 TYR A N 1
ATOM 548 C CA . TYR A 1 73 ? -2.570 0.709 -3.067 1.00 94.81 73 TYR A CA 1
ATOM 549 C C . TYR A 1 73 ? -2.142 -0.508 -3.892 1.00 94.81 73 TYR A C 1
ATOM 551 O O . TYR A 1 73 ? -1.187 -0.385 -4.651 1.00 94.81 73 TYR A O 1
ATOM 559 N N . GLY A 1 74 ? -2.855 -1.636 -3.808 1.00 96.12 74 GLY A N 1
ATOM 560 C CA . GLY A 1 74 ? -2.566 -2.829 -4.613 1.00 96.12 74 GLY A CA 1
ATOM 561 C C . GLY A 1 74 ? -2.556 -2.566 -6.122 1.00 96.12 74 GLY A C 1
ATOM 562 O O . GLY A 1 74 ? -1.643 -2.997 -6.833 1.00 96.12 74 GLY A O 1
ATOM 563 N N . ASP A 1 75 ? -3.518 -1.782 -6.615 1.00 98.00 75 ASP A N 1
ATOM 564 C CA . ASP A 1 75 ? -3.571 -1.379 -8.023 1.00 98.00 75 ASP A CA 1
ATOM 565 C C . ASP A 1 75 ? -2.479 -0.361 -8.361 1.00 98.00 75 ASP A C 1
ATOM 567 O O . ASP A 1 75 ? -1.819 -0.485 -9.392 1.00 98.00 75 ASP A O 1
ATOM 571 N N . LEU A 1 76 ? -2.246 0.625 -7.483 1.00 96.25 76 LEU A N 1
ATOM 572 C CA . LEU A 1 76 ? -1.191 1.629 -7.670 1.00 96.25 76 LEU A CA 1
ATOM 573 C C . LEU A 1 76 ? 0.200 0.983 -7.750 1.00 96.25 76 LEU A C 1
ATOM 575 O O . LEU A 1 76 ? 0.976 1.301 -8.653 1.00 96.25 76 LEU A O 1
ATOM 579 N N . ALA A 1 77 ? 0.493 0.045 -6.848 1.00 94.38 77 ALA A N 1
ATOM 580 C CA . ALA A 1 77 ? 1.730 -0.724 -6.838 1.00 94.38 77 ALA A CA 1
ATOM 581 C C . ALA A 1 77 ? 1.849 -1.583 -8.103 1.00 94.38 77 ALA A C 1
ATOM 583 O O . ALA A 1 77 ? 2.878 -1.549 -8.776 1.00 94.38 77 ALA A O 1
ATOM 584 N N . THR A 1 78 ? 0.780 -2.279 -8.501 1.00 95.88 78 THR A N 1
ATOM 585 C CA . THR A 1 78 ? 0.794 -3.082 -9.733 1.00 95.88 78 THR A CA 1
ATOM 586 C C . THR A 1 78 ? 1.071 -2.220 -10.963 1.00 95.88 78 THR A C 1
ATOM 588 O O . THR A 1 78 ? 1.936 -2.564 -11.771 1.00 95.88 78 THR A O 1
ATOM 591 N N . MET A 1 79 ? 0.406 -1.067 -11.099 1.00 95.94 79 MET A N 1
ATOM 592 C CA . MET A 1 79 ? 0.677 -0.131 -12.192 1.00 95.94 79 MET A CA 1
ATOM 593 C C . MET A 1 79 ? 2.131 0.332 -12.188 1.00 95.94 79 MET A C 1
ATOM 595 O O . MET A 1 79 ? 2.765 0.339 -13.241 1.00 95.94 79 MET A O 1
ATOM 599 N N . PHE A 1 80 ? 2.681 0.671 -11.022 1.00 93.31 80 PHE A N 1
ATOM 600 C CA . PHE A 1 80 ? 4.070 1.100 -10.888 1.00 93.31 80 PHE A CA 1
ATOM 601 C C . PHE A 1 80 ? 5.065 0.045 -11.381 1.00 93.31 80 PHE A C 1
ATOM 603 O O . PHE A 1 80 ? 5.938 0.343 -12.199 1.00 93.31 80 PHE A O 1
ATOM 610 N N . PHE A 1 81 ? 4.893 -1.207 -10.952 1.00 94.50 81 PHE A N 1
ATOM 611 C CA . PHE A 1 81 ? 5.748 -2.317 -11.369 1.00 94.50 81 PHE A CA 1
ATOM 612 C C . PHE A 1 81 ? 5.578 -2.650 -12.852 1.00 94.50 81 PHE A C 1
ATOM 614 O O . PHE A 1 81 ? 6.569 -2.814 -13.563 1.00 94.50 81 PHE A O 1
ATOM 621 N N . LYS A 1 82 ? 4.346 -2.680 -13.373 1.00 95.06 82 LYS A N 1
ATOM 622 C CA . LYS A 1 82 ? 4.105 -2.924 -14.804 1.00 95.06 82 LYS A CA 1
ATOM 623 C C . LYS A 1 82 ? 4.690 -1.804 -15.670 1.00 95.06 82 LYS A C 1
ATOM 625 O O . LYS A 1 82 ? 5.303 -2.096 -16.696 1.00 95.06 82 LYS A O 1
ATOM 630 N N . LEU A 1 83 ? 4.592 -0.543 -15.236 1.00 94.25 83 LEU A N 1
ATOM 631 C CA . LEU A 1 83 ? 5.268 0.594 -15.872 1.00 94.25 83 LEU A CA 1
ATOM 632 C C . LEU A 1 83 ? 6.796 0.461 -15.817 1.00 94.25 83 LEU A C 1
ATOM 634 O O . LEU A 1 83 ? 7.467 0.830 -16.783 1.00 94.25 83 LEU A O 1
ATOM 638 N N . ARG A 1 84 ? 7.363 -0.082 -14.735 1.00 92.44 84 ARG A N 1
ATOM 639 C CA . ARG A 1 84 ? 8.798 -0.385 -14.652 1.00 92.44 84 ARG A CA 1
ATOM 640 C C . ARG A 1 84 ? 9.207 -1.458 -15.660 1.00 92.44 84 ARG A C 1
ATOM 642 O O . ARG A 1 84 ? 10.075 -1.178 -16.483 1.00 92.44 84 ARG A O 1
ATOM 649 N N . ILE A 1 85 ? 8.565 -2.624 -15.629 1.00 92.31 85 ILE A N 1
ATOM 650 C CA . ILE A 1 85 ? 8.882 -3.802 -16.462 1.00 92.31 85 ILE A CA 1
ATOM 651 C C . ILE A 1 85 ? 8.936 -3.448 -17.955 1.00 92.31 85 ILE A C 1
ATOM 653 O O . ILE A 1 85 ? 9.828 -3.856 -18.690 1.00 92.31 85 ILE A O 1
ATOM 657 N N . VAL A 1 86 ? 7.983 -2.650 -18.432 1.00 91.25 86 VAL A N 1
ATOM 658 C CA . VAL A 1 86 ? 7.904 -2.290 -19.859 1.00 91.25 86 VAL A CA 1
ATOM 659 C C . VAL A 1 86 ? 8.849 -1.156 -20.268 1.00 91.25 86 VAL A C 1
ATOM 661 O O . VAL A 1 86 ? 9.183 -1.025 -21.453 1.00 91.25 86 VAL A O 1
ATOM 664 N N . SER A 1 87 ? 9.253 -0.305 -19.321 1.00 91.31 87 SER A N 1
ATOM 665 C CA . SER A 1 87 ? 10.095 0.872 -19.585 1.00 91.31 87 SER A CA 1
ATOM 666 C C . SER A 1 87 ? 11.579 0.553 -19.448 1.00 91.31 87 SER A C 1
ATOM 668 O O . SER A 1 87 ? 12.416 1.106 -20.167 1.00 91.31 87 SER A O 1
ATOM 670 N N . VAL A 1 88 ? 11.906 -0.364 -18.545 1.00 88.12 88 VAL A N 1
ATOM 671 C CA . VAL A 1 88 ? 13.264 -0.770 -18.217 1.00 88.12 88 VAL A CA 1
ATOM 672 C C . VAL A 1 88 ? 13.285 -2.294 -18.201 1.00 88.12 88 VAL A C 1
ATOM 674 O O . VAL A 1 88 ? 12.449 -2.909 -17.552 1.00 88.12 88 VAL A O 1
ATOM 677 N N . GLU A 1 89 ? 14.218 -2.882 -18.945 1.00 78.94 89 GLU A N 1
ATOM 678 C CA . GLU A 1 89 ? 14.332 -4.338 -19.077 1.00 78.94 89 GLU A CA 1
ATOM 679 C C . GLU A 1 89 ? 14.601 -5.011 -17.719 1.00 78.94 89 GLU A C 1
ATOM 681 O O . GLU A 1 89 ? 15.244 -4.426 -16.840 1.00 78.94 89 GLU A O 1
ATOM 686 N N . ASP A 1 90 ? 14.074 -6.226 -17.568 1.00 79.25 90 ASP A N 1
ATOM 687 C CA . ASP A 1 90 ? 14.394 -7.155 -16.482 1.00 79.25 90 ASP A CA 1
ATOM 688 C C . ASP A 1 90 ? 15.759 -7.836 -16.729 1.00 79.25 90 ASP A C 1
ATOM 690 O O . ASP A 1 90 ? 16.200 -7.920 -17.884 1.00 79.25 90 ASP A O 1
ATOM 694 N N . PRO A 1 91 ? 16.431 -8.342 -15.674 1.00 86.69 91 PRO A N 1
ATOM 695 C CA . PRO A 1 91 ? 16.004 -8.346 -14.268 1.00 86.69 91 PRO A CA 1
ATOM 696 C C . PRO A 1 91 ? 16.283 -7.024 -13.527 1.00 86.69 91 PRO A C 1
ATOM 698 O O . PRO A 1 91 ? 17.135 -6.224 -13.922 1.00 86.69 91 PRO A O 1
ATOM 701 N N . TYR A 1 92 ? 15.569 -6.789 -12.422 1.00 89.06 92 TYR A N 1
ATOM 702 C CA . TYR A 1 92 ? 15.896 -5.729 -11.468 1.00 89.06 92 TYR A CA 1
ATOM 703 C C . TYR A 1 92 ? 16.937 -6.223 -10.472 1.00 89.06 92 TYR A C 1
ATOM 705 O O . TYR A 1 92 ? 16.694 -7.170 -9.729 1.00 89.06 92 TYR A O 1
ATOM 713 N N . GLU A 1 93 ? 18.090 -5.560 -10.447 1.00 87.69 93 GLU A N 1
ATOM 714 C CA . GLU A 1 93 ? 19.177 -5.916 -9.550 1.00 87.69 93 GLU A CA 1
ATOM 715 C C . GLU A 1 93 ? 19.329 -4.918 -8.402 1.00 87.69 93 GLU A C 1
ATOM 717 O O . GLU A 1 93 ? 19.384 -3.709 -8.632 1.00 87.69 93 GLU A O 1
ATOM 722 N N . PHE A 1 94 ? 19.535 -5.405 -7.181 1.00 87.44 94 PHE A N 1
ATOM 723 C CA . PHE A 1 94 ? 19.789 -4.565 -6.010 1.00 87.44 94 PHE A CA 1
ATOM 724 C C . PHE A 1 94 ? 20.659 -5.281 -4.965 1.00 87.44 94 PHE A C 1
ATOM 726 O O . PHE A 1 94 ? 20.646 -6.511 -4.872 1.00 87.44 94 PHE A O 1
ATOM 733 N N . PRO A 1 95 ? 21.449 -4.529 -4.179 1.00 87.06 95 PRO A N 1
ATOM 734 C CA . PRO A 1 95 ? 22.287 -5.112 -3.148 1.00 87.06 95 PRO A CA 1
ATOM 735 C C . PRO A 1 95 ? 21.455 -5.460 -1.909 1.00 87.06 95 PRO A C 1
ATOM 737 O O . PRO A 1 95 ? 20.669 -4.653 -1.414 1.00 87.06 95 PRO A O 1
ATOM 740 N N . VAL A 1 96 ? 21.686 -6.643 -1.345 1.00 85.38 96 VAL A N 1
ATOM 741 C CA . VAL A 1 96 ? 21.048 -7.089 -0.101 1.00 85.38 96 VAL A CA 1
ATOM 742 C C . VAL A 1 96 ? 22.112 -7.516 0.899 1.00 85.38 96 VAL A C 1
ATOM 744 O O . VAL A 1 96 ? 23.036 -8.269 0.580 1.00 85.38 96 VAL A O 1
ATOM 747 N N . GLN A 1 97 ? 21.978 -7.057 2.143 1.00 87.19 97 GLN A N 1
ATOM 748 C CA . GLN A 1 97 ? 22.813 -7.515 3.246 1.00 87.19 97 GLN A CA 1
ATOM 749 C C . GLN A 1 97 ? 22.171 -8.720 3.941 1.00 87.19 97 GLN A C 1
ATOM 751 O O . GLN A 1 97 ? 21.087 -8.619 4.515 1.00 87.19 97 GLN A O 1
ATOM 756 N N . CYS A 1 98 ? 22.878 -9.850 3.973 1.00 86.25 98 CYS A N 1
ATOM 757 C CA . CYS A 1 98 ? 22.428 -11.029 4.710 1.00 86.25 98 CYS A CA 1
ATOM 758 C C . CYS A 1 98 ? 22.333 -10.732 6.220 1.00 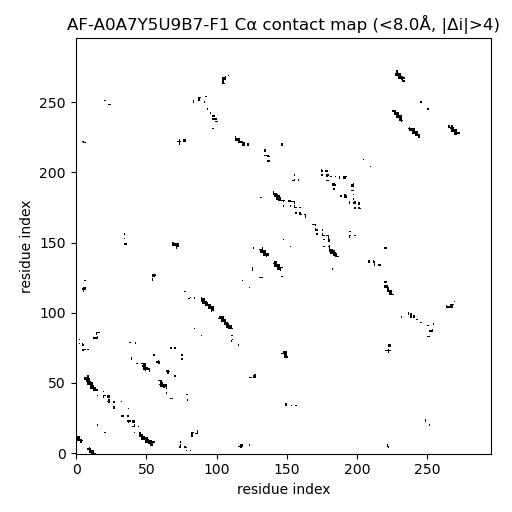86.25 98 CYS A C 1
ATOM 760 O O . CYS A 1 98 ? 23.324 -10.331 6.838 1.00 86.25 98 CYS A O 1
ATOM 762 N N . LYS A 1 99 ? 21.177 -10.999 6.847 1.00 89.50 99 LYS A N 1
ATOM 763 C CA . LYS A 1 99 ? 20.975 -10.796 8.299 1.00 89.50 99 LYS A CA 1
ATOM 764 C C . LYS A 1 99 ? 21.872 -11.699 9.164 1.00 89.50 99 LYS A C 1
ATOM 766 O O . LYS A 1 99 ? 22.235 -11.293 10.265 1.00 89.50 99 LYS A O 1
ATOM 771 N N . HIS A 1 100 ? 22.284 -12.864 8.652 1.00 89.50 100 HIS A N 1
ATOM 772 C CA . HIS A 1 100 ? 23.123 -13.832 9.374 1.00 89.50 100 HIS A CA 1
ATOM 773 C C . HIS A 1 100 ? 24.622 -13.513 9.283 1.00 89.50 100 HIS A C 1
ATOM 775 O O . HIS A 1 100 ? 25.264 -13.280 10.301 1.00 89.50 100 HIS A O 1
ATOM 781 N N . CYS A 1 101 ? 25.201 -13.469 8.074 1.00 91.06 101 CYS A N 1
ATOM 782 C CA . CYS A 1 101 ? 26.645 -13.235 7.905 1.00 91.06 101 CYS A CA 1
ATOM 783 C C . CYS A 1 101 ? 27.037 -11.759 7.712 1.00 91.06 101 CYS A C 1
ATOM 785 O O . CYS A 1 101 ? 28.226 -11.457 7.611 1.00 91.06 101 CYS A O 1
ATOM 787 N N . ARG A 1 102 ? 26.058 -10.841 7.651 1.00 90.50 102 ARG A N 1
ATOM 788 C CA . ARG A 1 102 ? 26.233 -9.379 7.504 1.00 90.50 102 ARG A CA 1
ATOM 789 C C . ARG A 1 102 ? 26.956 -8.929 6.235 1.00 90.50 102 ARG A C 1
ATOM 791 O O . ARG A 1 102 ? 27.431 -7.796 6.150 1.00 90.50 102 ARG A O 1
ATOM 798 N N . LYS A 1 103 ? 27.040 -9.801 5.234 1.00 87.25 103 LYS A N 1
ATOM 799 C CA . LYS A 1 103 ? 27.735 -9.532 3.972 1.00 87.25 103 LYS A CA 1
ATOM 800 C C . LYS A 1 103 ? 26.731 -9.165 2.892 1.00 87.25 103 LYS A C 1
ATOM 802 O O . LYS A 1 103 ? 25.613 -9.674 2.891 1.00 87.25 103 LYS A O 1
ATOM 807 N N . TRP A 1 104 ? 27.158 -8.254 2.029 1.00 85.94 104 TRP A N 1
ATOM 808 C CA . TRP A 1 104 ? 26.397 -7.785 0.882 1.00 85.94 104 TRP A CA 1
ATOM 809 C C . TRP A 1 104 ? 26.574 -8.743 -0.290 1.00 85.94 104 TRP A C 1
ATOM 811 O O . TRP A 1 104 ? 27.678 -9.250 -0.498 1.00 85.94 104 TRP A O 1
ATOM 821 N N . ALA A 1 105 ? 25.497 -8.958 -1.031 1.00 81.75 105 ALA A N 1
ATOM 822 C CA . ALA A 1 105 ? 25.496 -9.616 -2.328 1.00 81.75 105 ALA A CA 1
ATOM 823 C C . ALA A 1 105 ? 24.519 -8.877 -3.247 1.00 81.75 105 ALA A C 1
ATOM 825 O O . ALA A 1 105 ? 23.535 -8.310 -2.766 1.00 81.75 105 ALA A O 1
ATOM 826 N N . ASP A 1 106 ? 24.804 -8.869 -4.546 1.00 81.12 106 ASP A N 1
ATOM 827 C CA . ASP A 1 106 ? 23.843 -8.429 -5.551 1.00 81.12 106 ASP A CA 1
ATOM 828 C C . ASP A 1 106 ? 22.815 -9.542 -5.783 1.00 81.12 106 ASP A C 1
ATOM 830 O O . ASP A 1 106 ? 23.158 -10.728 -5.847 1.00 81.12 106 ASP A O 1
ATOM 834 N N . PHE A 1 107 ? 21.552 -9.143 -5.871 1.00 79.94 107 PHE A N 1
ATOM 835 C CA . PHE A 1 107 ? 20.429 -10.012 -6.185 1.00 79.94 107 PHE A CA 1
ATOM 836 C C . PHE A 1 107 ? 19.706 -9.470 -7.396 1.00 79.94 107 PHE A C 1
ATOM 838 O O . PHE A 1 107 ? 19.509 -8.262 -7.491 1.00 79.94 107 PHE A O 1
ATOM 845 N N . ASP A 1 108 ? 19.298 -10.367 -8.280 1.00 85.50 108 ASP A N 1
ATOM 846 C CA . ASP A 1 108 ? 18.454 -10.094 -9.429 1.00 85.50 108 ASP A CA 1
ATOM 847 C C . ASP A 1 108 ? 17.056 -10.683 -9.207 1.00 85.50 108 ASP A C 1
ATOM 849 O O . ASP A 1 108 ? 16.903 -11.764 -8.640 1.00 85.50 108 ASP A O 1
ATOM 853 N N . VAL A 1 109 ? 16.030 -9.939 -9.616 1.00 88.12 109 VAL A N 1
ATOM 854 C CA . VAL A 1 109 ? 14.622 -10.338 -9.556 1.00 88.12 109 VAL A CA 1
ATOM 855 C C . VAL A 1 109 ? 13.998 -10.082 -10.917 1.00 88.12 109 VAL A C 1
ATOM 857 O O . VAL A 1 109 ? 14.044 -8.960 -11.427 1.00 88.12 109 VAL A O 1
ATOM 860 N N . THR A 1 110 ? 13.359 -11.097 -11.490 1.00 91.62 110 THR A N 1
ATOM 861 C CA . THR A 1 110 ? 12.501 -10.922 -12.663 1.00 91.62 110 THR A CA 1
ATOM 862 C C . THR A 1 110 ? 11.173 -10.319 -12.209 1.00 91.62 110 THR A C 1
ATOM 864 O O . THR A 1 110 ? 10.303 -11.021 -11.696 1.00 91.62 110 THR A O 1
ATOM 867 N N . LEU A 1 111 ? 10.996 -9.005 -12.371 1.00 92.44 111 LEU 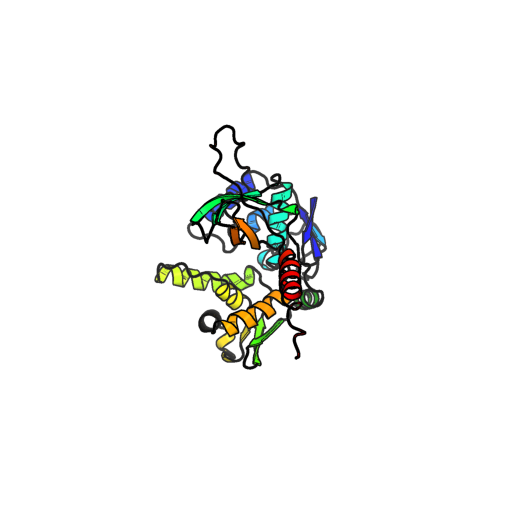A N 1
ATOM 868 C CA . LEU A 1 111 ? 9.805 -8.315 -11.866 1.00 92.44 111 LEU A CA 1
ATOM 869 C C . LEU A 1 111 ? 8.516 -8.817 -12.533 1.00 92.44 111 LEU A C 1
ATOM 871 O O . LEU A 1 111 ? 7.451 -8.783 -11.916 1.00 92.44 111 LEU A O 1
ATOM 875 N N . SER A 1 112 ? 8.592 -9.301 -13.778 1.00 92.19 112 SER A N 1
ATOM 876 C CA . SER A 1 112 ? 7.439 -9.894 -14.463 1.00 92.19 112 SER A CA 1
ATOM 877 C C . SER A 1 112 ? 6.945 -11.214 -13.864 1.00 92.19 112 SER A C 1
ATOM 879 O O . SER A 1 112 ? 5.822 -11.606 -14.173 1.00 92.19 112 SER A O 1
ATOM 881 N N . GLU A 1 113 ? 7.757 -11.885 -13.044 1.00 92.88 113 GLU A N 1
ATOM 882 C CA . GLU A 1 113 ? 7.438 -13.170 -12.401 1.00 92.88 113 GLU A CA 1
ATOM 883 C C . GLU A 1 113 ? 6.893 -13.006 -10.974 1.00 92.88 113 GLU A C 1
ATOM 885 O O . GLU A 1 113 ? 6.531 -13.995 -10.340 1.00 92.88 113 GLU A O 1
ATOM 890 N N . LEU A 1 114 ? 6.811 -11.773 -10.461 1.00 93.56 114 LEU A N 1
ATOM 891 C CA . LEU A 1 114 ? 6.262 -11.521 -9.131 1.00 93.56 114 LEU A CA 1
ATOM 892 C C . LEU A 1 114 ? 4.777 -11.915 -9.065 1.00 93.56 114 LEU A C 1
ATOM 894 O O . LEU A 1 114 ? 4.011 -11.536 -9.963 1.00 93.56 114 LEU A O 1
ATOM 898 N N . PRO A 1 115 ? 4.349 -12.626 -8.005 1.00 94.31 115 PRO A N 1
ATOM 899 C CA . PRO A 1 115 ? 2.948 -12.960 -7.804 1.00 94.31 115 PRO A CA 1
ATOM 900 C C . PRO A 1 115 ? 2.079 -11.704 -7.750 1.00 94.31 115 PRO A C 1
ATOM 902 O O . PRO A 1 115 ? 2.415 -10.718 -7.095 1.00 94.31 115 PRO A O 1
ATOM 905 N N . ILE A 1 116 ? 0.936 -11.749 -8.432 1.00 95.50 116 ILE A N 1
ATOM 906 C CA . ILE A 1 116 ? -0.101 -10.724 -8.332 1.00 95.50 116 ILE A CA 1
ATOM 907 C C . ILE A 1 116 ? -1.351 -11.411 -7.804 1.00 95.50 116 ILE A C 1
ATOM 909 O O . ILE A 1 116 ? -1.979 -12.203 -8.506 1.00 95.50 116 ILE A O 1
ATOM 913 N N . ASN A 1 117 ? -1.705 -11.096 -6.564 1.00 96.12 117 ASN A N 1
ATOM 914 C CA . ASN A 1 117 ? -2.882 -11.633 -5.906 1.00 96.12 117 ASN A CA 1
ATOM 915 C C . ASN A 1 117 ? -4.110 -10.830 -6.353 1.00 96.12 117 ASN A C 1
ATOM 917 O O . ASN A 1 117 ? -4.152 -9.618 -6.104 1.00 96.12 117 ASN A O 1
ATOM 921 N N . PRO A 1 118 ? -5.097 -11.454 -7.023 1.00 97.38 118 PRO A N 1
ATOM 922 C CA . PRO A 1 118 ? -6.312 -10.759 -7.420 1.00 97.38 118 PRO A CA 1
ATOM 923 C C . PRO A 1 118 ? -7.097 -10.332 -6.181 1.00 97.38 118 PRO A C 1
ATOM 925 O O . PRO A 1 118 ? -7.146 -11.049 -5.181 1.00 97.38 118 PRO A O 1
ATOM 928 N N . LEU A 1 119 ? -7.761 -9.180 -6.261 1.00 97.69 119 LEU A N 1
ATOM 929 C CA . LEU A 1 119 ? -8.608 -8.718 -5.169 1.00 97.69 119 LEU A CA 1
ATOM 930 C C . LEU A 1 119 ? -9.815 -9.670 -5.023 1.00 97.69 119 LEU A C 1
ATOM 932 O O . LEU A 1 119 ? -10.479 -9.940 -6.030 1.00 97.69 119 LEU A O 1
ATOM 936 N N . PRO A 1 120 ? -10.157 -10.153 -3.814 1.00 97.75 120 PRO A N 1
ATOM 937 C CA . PRO A 1 120 ? -11.313 -11.027 -3.626 1.00 97.75 120 PRO A CA 1
ATOM 938 C C . PRO A 1 120 ? -12.621 -10.392 -4.128 1.00 97.75 120 PRO A C 1
ATOM 940 O O . PRO A 1 120 ? -12.841 -9.189 -3.971 1.00 97.75 120 PRO A O 1
ATOM 943 N N . GLU A 1 121 ? -13.543 -11.188 -4.682 1.00 97.56 121 GLU A N 1
ATOM 944 C CA . GLU A 1 121 ? -14.834 -10.669 -5.179 1.00 97.56 121 GLU A CA 1
ATOM 945 C C . GLU A 1 121 ? -15.669 -10.000 -4.075 1.00 97.56 121 GLU A C 1
ATOM 947 O O . GLU A 1 121 ? -16.332 -8.984 -4.306 1.00 97.56 121 GLU A O 1
ATOM 952 N N . SER A 1 122 ? -15.584 -10.512 -2.843 1.00 97.25 122 SER A N 1
ATOM 953 C CA . SER A 1 122 ? -16.183 -9.886 -1.659 1.00 97.25 122 SER A CA 1
ATOM 954 C C . SER A 1 122 ? -15.607 -8.489 -1.394 1.00 97.25 122 SER A C 1
ATOM 956 O O . SER A 1 122 ? -16.359 -7.551 -1.112 1.00 97.25 122 SER A O 1
ATOM 958 N N . SER A 1 123 ? -14.293 -8.321 -1.550 1.00 97.94 123 SER A N 1
ATOM 959 C CA . SER A 1 123 ? -13.605 -7.036 -1.423 1.00 97.94 123 SER A CA 1
ATOM 960 C C . SER A 1 123 ? -13.962 -6.079 -2.558 1.00 97.94 123 SER A C 1
ATOM 962 O O . SER A 1 123 ? -14.260 -4.912 -2.293 1.00 97.94 123 SER A O 1
ATOM 964 N N . LYS A 1 124 ? -14.045 -6.561 -3.808 1.00 98.12 124 LYS A N 1
ATOM 965 C CA . LYS A 1 124 ? -14.531 -5.765 -4.953 1.00 98.12 124 LYS A CA 1
ATOM 966 C C . LYS A 1 124 ? -15.949 -5.249 -4.718 1.00 98.12 124 LYS A C 1
ATOM 968 O O . LYS A 1 124 ? -16.236 -4.090 -5.014 1.00 98.12 124 LYS A O 1
ATOM 973 N N . ALA A 1 125 ? -16.836 -6.079 -4.163 1.00 97.62 125 ALA A N 1
ATOM 974 C CA . ALA A 1 125 ? -18.199 -5.673 -3.833 1.00 97.62 125 ALA A CA 1
ATOM 975 C C . ALA A 1 125 ? -18.228 -4.547 -2.786 1.00 97.62 125 ALA A C 1
ATOM 977 O O . ALA A 1 125 ? -18.908 -3.543 -3.006 1.00 97.62 125 ALA A O 1
ATOM 978 N N . LYS A 1 126 ? -17.444 -4.667 -1.703 1.00 97.31 126 LYS A N 1
ATOM 979 C CA . LYS A 1 126 ? -17.327 -3.622 -0.668 1.00 97.31 126 LYS A CA 1
ATOM 980 C C . LYS A 1 126 ? -16.707 -2.331 -1.190 1.00 97.31 126 LYS A C 1
ATOM 982 O O . LYS A 1 126 ? -17.156 -1.246 -0.825 1.00 97.31 126 LYS A O 1
ATOM 987 N N . LEU A 1 127 ? -15.714 -2.436 -2.070 1.00 96.44 127 LEU A N 1
ATOM 988 C CA . LEU A 1 127 ? -15.097 -1.285 -2.722 1.00 96.44 127 LEU A CA 1
ATOM 989 C C . LEU A 1 127 ? -16.109 -0.552 -3.616 1.00 96.44 127 LEU A C 1
ATOM 991 O O . LEU A 1 127 ? -16.232 0.670 -3.527 1.00 96.44 127 LEU A O 1
ATOM 995 N N . ARG A 1 128 ? -16.912 -1.298 -4.386 1.00 96.69 128 ARG A N 1
ATOM 996 C CA . ARG A 1 128 ? -17.974 -0.752 -5.244 1.00 96.69 128 ARG A CA 1
ATOM 997 C C . ARG A 1 128 ? -19.061 -0.027 -4.451 1.00 96.69 128 ARG A C 1
ATOM 999 O O . ARG A 1 128 ? -19.513 1.037 -4.872 1.00 96.69 128 ARG A O 1
ATOM 1006 N N . SER A 1 129 ? -19.466 -0.579 -3.307 1.00 96.12 129 SER A N 1
ATOM 1007 C CA . SER A 1 129 ? -20.465 0.029 -2.419 1.00 96.12 129 SER A CA 1
ATOM 1008 C C . SER A 1 129 ? -19.883 1.042 -1.428 1.00 96.12 129 SER A C 1
ATOM 1010 O O . SER A 1 129 ? -20.636 1.604 -0.633 1.00 96.12 129 SER A O 1
ATOM 1012 N N . ASN A 1 130 ? -18.562 1.268 -1.447 1.00 95.38 130 ASN A N 1
ATOM 1013 C CA . ASN A 1 130 ? -17.831 2.066 -0.460 1.00 95.38 130 ASN A CA 1
ATOM 1014 C C . ASN A 1 130 ? -18.229 1.706 0.987 1.00 95.38 130 ASN A C 1
ATOM 1016 O O . ASN A 1 130 ? -18.540 2.574 1.801 1.00 95.38 130 ASN A O 1
ATOM 1020 N N . SER A 1 131 ? -18.277 0.408 1.288 1.00 96.88 131 SER A N 1
ATOM 1021 C CA . SER A 1 131 ? -18.639 -0.121 2.606 1.00 96.88 131 SER A CA 1
ATOM 1022 C C . SER A 1 131 ? -17.401 -0.615 3.356 1.00 96.88 131 SER A C 1
ATOM 1024 O O . SER A 1 131 ? -16.515 -1.200 2.728 1.00 96.88 131 SER A O 1
ATOM 1026 N N . PRO A 1 132 ? -17.325 -0.428 4.684 1.00 97.75 132 PRO A N 1
ATOM 1027 C CA . PRO A 1 132 ? -16.169 -0.869 5.443 1.00 97.75 132 PRO A CA 1
ATOM 1028 C C . PRO A 1 132 ? -16.109 -2.398 5.579 1.00 97.75 132 PRO A C 1
ATOM 1030 O O . PRO A 1 132 ? -17.112 -3.125 5.569 1.00 97.75 132 PRO A O 1
ATOM 1033 N N . PHE A 1 133 ? -14.890 -2.889 5.731 1.00 98.50 133 PHE A N 1
ATOM 1034 C CA . PHE A 1 133 ? -14.544 -4.212 6.223 1.00 98.50 133 PHE A CA 1
ATOM 1035 C C . PHE A 1 133 ? -14.704 -4.263 7.739 1.00 98.50 133 PHE A C 1
ATOM 1037 O O . PHE A 1 133 ? -14.731 -3.229 8.402 1.00 98.50 133 PHE A O 1
ATOM 1044 N N . GLU A 1 134 ? -14.859 -5.470 8.270 1.00 98.44 134 GLU A N 1
ATOM 1045 C CA . GLU A 1 134 ? -14.955 -5.707 9.706 1.00 98.44 134 GLU A CA 1
ATOM 1046 C C . GLU A 1 134 ? -13.843 -6.681 10.082 1.00 98.44 134 GLU A C 1
ATOM 1048 O O . GLU A 1 134 ? -13.742 -7.749 9.483 1.00 98.44 134 GLU A O 1
ATOM 1053 N N . ALA A 1 135 ? -13.022 -6.288 11.046 1.00 98.44 135 ALA A N 1
ATOM 1054 C CA . ALA A 1 135 ? -12.061 -7.135 11.734 1.00 98.44 135 ALA A CA 1
ATOM 1055 C C . ALA A 1 135 ? -12.429 -7.194 13.220 1.00 98.44 135 ALA A C 1
ATOM 1057 O O . ALA A 1 135 ? -13.148 -6.326 13.735 1.00 98.44 135 ALA A O 1
ATOM 1058 N N . ARG A 1 136 ? -11.949 -8.223 13.913 1.00 98.50 136 ARG A N 1
ATOM 1059 C CA . ARG A 1 136 ? -12.152 -8.398 15.350 1.00 98.50 136 ARG A CA 1
ATOM 1060 C C . ARG A 1 136 ? -10.836 -8.578 16.070 1.00 98.50 136 ARG A C 1
ATOM 1062 O O . ARG A 1 136 ? -9.986 -9.342 15.618 1.00 98.50 136 ARG A O 1
ATOM 1069 N N . THR A 1 137 ? -10.711 -7.906 17.201 1.00 98.19 137 THR A N 1
ATOM 1070 C CA . THR A 1 137 ? -9.608 -8.148 18.122 1.00 98.19 137 THR A CA 1
ATOM 1071 C C . THR A 1 137 ? -9.723 -9.521 18.785 1.00 98.19 137 THR A C 1
ATOM 1073 O O . THR A 1 137 ? -10.775 -10.167 18.692 1.00 98.19 137 THR A O 1
ATOM 1076 N N . LEU A 1 138 ? -8.679 -9.970 19.486 1.00 97.56 138 LEU A N 1
ATOM 1077 C CA . LEU A 1 138 ? -8.685 -11.250 20.206 1.00 97.56 138 LEU A CA 1
ATOM 1078 C C . LEU A 1 138 ? -9.763 -11.297 21.302 1.00 97.56 138 LEU A C 1
ATOM 1080 O O . LEU A 1 138 ? -10.365 -12.345 21.535 1.00 97.56 138 LEU A O 1
ATOM 1084 N N . ASP A 1 139 ? -10.084 -10.157 21.923 1.00 96.44 139 ASP A N 1
ATOM 1085 C CA . ASP A 1 139 ? -11.199 -10.006 22.873 1.00 96.44 139 ASP A CA 1
ATOM 1086 C C . ASP A 1 139 ? -12.565 -9.740 22.194 1.00 96.44 139 ASP A C 1
ATOM 1088 O O . ASP A 1 139 ? -13.568 -9.463 22.859 1.00 96.44 139 ASP A O 1
ATOM 1092 N N . GLY A 1 140 ? -12.629 -9.852 20.863 1.00 97.88 140 GLY A N 1
ATOM 1093 C CA . GLY A 1 140 ? -13.853 -9.818 20.061 1.00 97.88 140 GLY A CA 1
ATOM 1094 C C . GLY A 1 140 ? -14.358 -8.424 19.676 1.00 97.88 140 GLY A C 1
ATOM 1095 O O . GLY A 1 140 ? -15.433 -8.318 19.067 1.00 97.88 140 GLY A O 1
ATOM 1096 N N . LYS A 1 141 ? -13.613 -7.360 19.996 1.00 98.38 141 LYS A N 1
ATOM 1097 C CA . LYS A 1 141 ? -13.981 -5.964 19.718 1.00 98.38 141 LYS A CA 1
ATOM 1098 C C . LYS A 1 141 ? -13.912 -5.656 18.236 1.00 98.38 141 LYS A C 1
ATOM 1100 O O . LYS A 1 141 ? -12.989 -6.059 17.536 1.00 98.38 141 LYS A O 1
ATOM 1105 N N . LEU A 1 142 ? -14.901 -4.910 17.754 1.00 98.69 142 LEU A N 1
ATOM 1106 C CA . LEU A 1 142 ? -15.017 -4.584 16.339 1.00 98.69 142 LEU A CA 1
ATOM 1107 C C . LEU A 1 142 ? -14.056 -3.462 15.914 1.00 98.69 142 LEU A C 1
ATOM 1109 O O . LEU A 1 142 ? -14.037 -2.378 16.505 1.00 98.69 142 LEU A O 1
ATOM 1113 N N . VAL A 1 143 ? -13.360 -3.687 14.801 1.00 98.62 143 VAL A N 1
ATOM 1114 C CA . VAL A 1 143 ? -12.637 -2.671 14.029 1.00 98.62 143 VAL A CA 1
ATOM 1115 C C . VAL A 1 143 ? -13.240 -2.612 12.628 1.00 98.62 143 VAL A C 1
ATOM 1117 O O . VAL A 1 143 ? -13.238 -3.601 11.900 1.00 98.62 143 VAL A O 1
ATOM 1120 N N . ARG A 1 144 ? -13.761 -1.449 12.227 1.00 98.69 144 ARG A N 1
ATOM 1121 C CA . ARG A 1 144 ? -14.194 -1.200 10.848 1.00 98.69 144 ARG A CA 1
ATOM 1122 C C . ARG A 1 144 ? -13.133 -0.427 10.095 1.00 98.69 144 ARG A C 1
ATOM 1124 O O . ARG A 1 144 ? -12.673 0.610 10.576 1.00 98.69 144 ARG A O 1
ATOM 1131 N N . PHE A 1 145 ? -12.785 -0.899 8.908 1.00 98.38 145 PHE A N 1
ATOM 1132 C CA . PHE A 1 145 ? -11.707 -0.328 8.106 1.00 98.38 145 PHE A CA 1
ATOM 1133 C C . PHE A 1 145 ? -12.034 -0.349 6.613 1.00 98.38 145 PHE A C 1
ATOM 1135 O O . PHE A 1 145 ? -12.970 -1.011 6.178 1.00 98.38 145 PHE A O 1
ATOM 1142 N N . TYR A 1 146 ? -11.275 0.390 5.816 1.00 98.00 146 TYR A N 1
ATOM 1143 C CA . TYR A 1 146 ? -11.329 0.346 4.355 1.00 98.00 146 TYR A CA 1
ATOM 1144 C C . TYR A 1 146 ? -9.984 -0.099 3.802 1.00 98.00 146 TYR A C 1
ATOM 1146 O O . TYR A 1 146 ? -8.966 0.128 4.447 1.00 98.00 146 TYR A O 1
ATOM 1154 N N . LEU A 1 147 ? -9.979 -0.630 2.577 1.00 97.12 147 LEU A N 1
ATOM 1155 C CA . LEU A 1 147 ? -8.737 -0.877 1.849 1.00 97.12 147 LEU A CA 1
ATOM 1156 C C . LEU A 1 147 ? -7.892 0.396 1.752 1.00 97.12 147 LEU A C 1
ATOM 1158 O O . LEU A 1 147 ? -8.396 1.526 1.643 1.00 97.12 147 LEU A O 1
ATOM 1162 N N . LYS A 1 148 ? -6.582 0.183 1.772 1.00 95.62 148 LYS A N 1
ATOM 1163 C CA . LYS A 1 148 ? -5.572 1.228 1.776 1.00 95.62 148 LYS A CA 1
ATOM 1164 C C . LYS A 1 148 ? -5.652 2.093 0.515 1.00 95.62 148 LYS A C 1
ATOM 1166 O O . LYS A 1 148 ? -5.575 1.588 -0.600 1.00 95.62 148 LYS A O 1
ATOM 1171 N N . THR A 1 149 ? -5.736 3.414 0.686 1.00 96.06 149 THR A N 1
ATOM 1172 C CA . THR A 1 149 ? -5.676 4.421 -0.396 1.00 96.06 149 THR A CA 1
ATOM 1173 C C . THR A 1 149 ? -4.865 5.624 0.081 1.00 96.06 149 THR A C 1
ATOM 1175 O O . THR A 1 149 ? -4.891 5.937 1.273 1.00 96.06 149 THR A O 1
ATOM 1178 N N . ILE A 1 150 ? -4.203 6.349 -0.827 1.00 94.25 150 ILE A N 1
ATOM 1179 C CA . ILE A 1 150 ? -3.413 7.544 -0.465 1.00 94.25 150 ILE A CA 1
ATOM 1180 C C . ILE A 1 150 ? -4.287 8.570 0.266 1.00 94.25 150 ILE A C 1
ATOM 1182 O O . ILE A 1 150 ? -3.896 9.106 1.301 1.00 94.25 150 ILE A O 1
ATOM 1186 N N . ARG A 1 151 ? -5.516 8.799 -0.218 1.00 94.88 151 ARG A N 1
ATOM 1187 C CA . ARG A 1 151 ? -6.458 9.762 0.372 1.00 94.88 151 ARG A CA 1
ATOM 1188 C C . ARG A 1 151 ? -6.752 9.480 1.847 1.00 94.88 151 ARG A C 1
ATOM 1190 O O . ARG A 1 151 ? -6.939 10.423 2.612 1.00 94.88 151 ARG A O 1
ATOM 1197 N N . ARG A 1 152 ? -6.840 8.207 2.241 1.00 93.50 152 ARG A N 1
ATOM 1198 C CA . ARG A 1 152 ? -7.117 7.812 3.632 1.00 93.50 152 ARG A CA 1
ATOM 1199 C C . ARG A 1 152 ? -5.875 7.879 4.517 1.00 93.50 152 ARG A C 1
ATOM 1201 O O . ARG A 1 152 ? -5.999 8.118 5.713 1.00 93.50 152 ARG A O 1
ATOM 1208 N N . GLU A 1 153 ? -4.691 7.724 3.936 1.00 91.88 153 GLU A N 1
ATOM 1209 C CA . GLU A 1 153 ? -3.432 7.825 4.672 1.00 91.88 153 GLU A CA 1
ATOM 1210 C C . GLU A 1 153 ? -2.965 9.262 4.898 1.00 91.88 153 GLU A C 1
ATOM 1212 O O . GLU A 1 153 ? -2.304 9.524 5.900 1.00 91.88 153 GLU A O 1
ATOM 1217 N N . GLU A 1 154 ? -3.322 10.204 4.019 1.00 92.31 154 GLU A N 1
ATOM 1218 C CA . GLU A 1 154 ? -2.882 11.604 4.100 1.00 92.31 154 GLU A CA 1
ATOM 1219 C C . GLU A 1 154 ? -3.033 12.245 5.498 1.00 92.31 154 GLU A C 1
ATOM 1221 O O . GLU A 1 154 ? -2.078 12.891 5.946 1.00 92.31 154 GLU A O 1
ATOM 1226 N N . PRO A 1 155 ? -4.161 12.096 6.227 1.00 92.94 155 PRO A N 1
ATOM 1227 C CA . PRO A 1 155 ? -4.293 12.666 7.568 1.00 92.94 155 PRO A CA 1
ATOM 1228 C C . PRO A 1 155 ? -3.307 12.061 8.576 1.00 92.94 155 PRO A C 1
ATOM 1230 O O . PRO A 1 155 ? -2.684 12.797 9.347 1.00 92.94 155 PRO A O 1
ATOM 1233 N N . ILE A 1 156 ? -3.096 10.741 8.532 1.00 93.38 156 ILE A N 1
ATOM 1234 C CA . ILE A 1 156 ? -2.138 10.062 9.413 1.00 93.38 156 ILE A CA 1
ATOM 1235 C C . ILE A 1 156 ? -0.703 10.405 9.024 1.00 93.38 156 ILE A C 1
ATOM 1237 O O . ILE A 1 156 ? 0.104 10.699 9.899 1.00 93.38 156 ILE A O 1
ATOM 1241 N N . ALA A 1 157 ? -0.382 10.460 7.732 1.00 90.12 157 ALA A N 1
ATOM 1242 C CA . ALA A 1 157 ? 0.935 10.875 7.262 1.00 90.12 157 ALA A CA 1
ATOM 1243 C C . ALA A 1 157 ? 1.277 12.300 7.736 1.00 90.12 157 ALA A C 1
ATOM 1245 O O . ALA A 1 157 ? 2.386 12.544 8.211 1.00 90.12 157 ALA A O 1
ATOM 1246 N N . LYS A 1 158 ? 0.316 13.236 7.690 1.00 90.75 158 LYS A N 1
ATOM 1247 C CA . LYS A 1 158 ? 0.483 14.594 8.242 1.00 90.75 158 LYS A CA 1
ATOM 1248 C C . LYS A 1 158 ? 0.701 14.579 9.755 1.00 90.75 158 LYS A C 1
ATOM 1250 O O . LYS A 1 158 ? 1.583 15.286 10.241 1.00 90.75 158 LYS A O 1
ATOM 1255 N N . LEU A 1 159 ? -0.073 13.777 10.488 1.00 91.81 159 LEU A N 1
ATOM 1256 C CA . LEU A 1 159 ? 0.086 13.607 11.934 1.00 91.81 159 LEU A CA 1
ATOM 1257 C C . LEU A 1 159 ? 1.482 13.070 12.284 1.00 91.81 159 LEU A C 1
ATOM 1259 O O . LEU A 1 159 ? 2.162 13.655 13.125 1.00 91.81 159 LEU A O 1
ATOM 1263 N N . VAL A 1 160 ? 1.916 11.994 11.625 1.00 90.31 160 VAL A N 1
ATOM 1264 C CA . VAL A 1 160 ? 3.220 11.360 11.853 1.00 90.31 160 VAL A CA 1
ATOM 1265 C C . VAL A 1 160 ? 4.344 12.344 11.544 1.00 90.31 160 VAL A C 1
ATOM 1267 O O . VAL A 1 160 ? 5.165 12.593 12.419 1.00 90.31 160 VAL A O 1
ATOM 1270 N N . ARG A 1 161 ? 4.324 13.019 10.388 1.00 88.75 161 ARG A N 1
ATOM 1271 C CA . ARG A 1 161 ? 5.326 14.047 10.041 1.00 88.75 161 ARG A CA 1
ATOM 1272 C C . ARG A 1 161 ? 5.390 15.182 11.063 1.00 88.75 161 ARG A C 1
ATOM 1274 O O . ARG A 1 161 ? 6.472 15.665 11.387 1.00 88.75 161 ARG A O 1
ATOM 1281 N N . ALA A 1 162 ? 4.249 15.624 11.595 1.00 89.38 162 ALA A N 1
ATOM 1282 C CA . ALA A 1 162 ? 4.228 16.644 12.641 1.00 89.38 162 ALA A CA 1
ATOM 1283 C C . ALA A 1 162 ? 4.914 16.158 13.932 1.00 89.38 162 ALA A C 1
ATOM 1285 O O . ALA A 1 162 ? 5.646 16.922 14.561 1.00 89.38 162 ALA A O 1
ATOM 1286 N N . ILE A 1 163 ? 4.722 14.890 14.302 1.00 88.06 163 ILE A N 1
ATOM 1287 C CA . ILE A 1 163 ? 5.392 14.257 15.448 1.00 88.06 163 ILE A CA 1
ATOM 1288 C C . ILE A 1 163 ? 6.891 14.076 15.174 1.00 88.06 163 ILE A C 1
ATOM 1290 O O . ILE A 1 163 ? 7.709 14.349 16.053 1.00 88.06 163 ILE A O 1
ATOM 1294 N N . GLU A 1 164 ? 7.275 13.671 13.965 1.00 88.94 164 GLU A N 1
ATOM 1295 C CA . GLU A 1 164 ? 8.677 13.532 13.552 1.00 88.94 164 GLU A CA 1
ATOM 1296 C C . GLU A 1 164 ? 9.412 14.873 13.648 1.00 88.94 164 GLU A C 1
ATOM 1298 O O . GLU A 1 164 ? 10.485 14.938 14.240 1.00 88.94 164 GLU A O 1
ATOM 1303 N N . ARG A 1 165 ? 8.801 15.970 13.178 1.00 87.88 165 ARG A N 1
ATOM 1304 C CA . ARG A 1 165 ? 9.357 17.330 13.317 1.00 87.88 165 ARG A CA 1
ATOM 1305 C C . ARG A 1 165 ? 9.567 17.739 14.779 1.00 87.88 165 ARG A C 1
ATOM 1307 O O . ARG A 1 165 ? 10.505 18.469 15.074 1.00 87.88 165 ARG A O 1
ATOM 1314 N N . GLN A 1 166 ? 8.709 17.282 15.692 1.00 88.06 166 GLN A N 1
ATOM 1315 C CA . GLN A 1 166 ? 8.817 17.588 17.125 1.00 88.06 166 GLN A CA 1
ATOM 1316 C C . GLN A 1 166 ? 9.837 16.706 17.854 1.00 88.06 166 GLN A C 1
ATOM 1318 O O . GLN A 1 166 ? 10.476 17.157 18.801 1.00 88.06 166 GLN A O 1
ATOM 1323 N N . THR A 1 167 ? 9.965 15.442 17.450 1.00 88.44 167 THR A N 1
ATOM 1324 C CA . THR A 1 167 ? 10.739 14.426 18.184 1.00 88.44 167 THR A CA 1
ATOM 1325 C C . THR A 1 167 ? 12.079 14.081 17.535 1.00 88.44 167 THR A C 1
ATOM 1327 O O . THR A 1 167 ? 12.920 13.457 18.181 1.00 88.44 167 THR A O 1
ATOM 1330 N N . GLY A 1 168 ? 12.280 14.457 16.270 1.00 85.12 168 GLY A N 1
ATOM 1331 C CA . GLY A 1 168 ? 13.454 14.125 15.462 1.00 85.12 168 GLY A CA 1
ATOM 1332 C C . GLY A 1 168 ? 13.576 12.642 15.097 1.00 85.12 168 GLY A C 1
ATOM 1333 O O . GLY A 1 168 ? 14.629 12.226 14.622 1.00 85.12 168 GLY A O 1
ATOM 1334 N N . LYS A 1 169 ? 12.547 11.822 15.351 1.00 76.38 169 LYS A N 1
ATOM 1335 C CA . LYS A 1 169 ? 12.591 10.371 15.129 1.00 76.38 169 LYS A CA 1
ATOM 13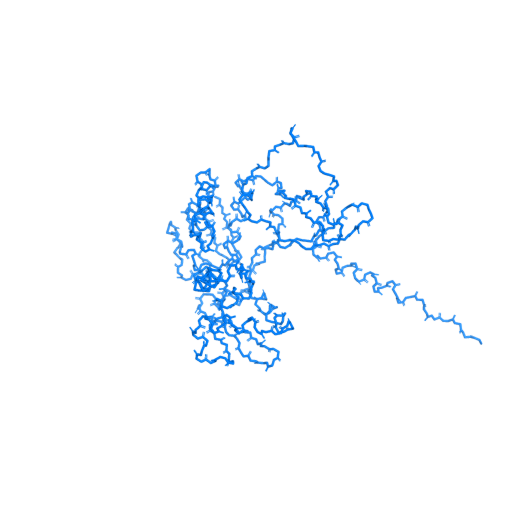36 C C . LYS A 1 169 ? 11.626 9.974 14.018 1.00 76.38 169 LYS A C 1
ATOM 1338 O O . LYS A 1 169 ? 10.440 10.229 14.204 1.00 76.38 169 LYS A O 1
ATOM 1343 N N . PRO A 1 170 ? 12.090 9.324 12.933 1.00 66.06 170 PRO A N 1
ATOM 1344 C CA . PRO A 1 170 ? 11.196 8.775 11.921 1.00 66.06 170 PRO A CA 1
ATOM 1345 C C . PRO A 1 170 ? 10.272 7.745 12.574 1.00 66.06 170 PRO A C 1
ATOM 1347 O O . PRO A 1 170 ? 10.711 6.919 13.378 1.00 66.06 170 PRO A O 1
ATOM 1350 N N . SER A 1 171 ? 8.982 7.841 12.279 1.00 68.00 171 SER A N 1
ATOM 1351 C CA . SER A 1 171 ? 7.935 7.143 13.021 1.00 68.00 171 SER A CA 1
ATOM 1352 C C . SER A 1 171 ? 6.945 6.409 12.123 1.00 68.00 171 SER A C 1
ATOM 1354 O O . SER A 1 171 ? 6.079 5.727 12.679 1.00 68.00 171 SER A O 1
ATOM 1356 N N . TYR A 1 172 ? 7.060 6.524 10.795 1.00 80.25 172 TYR A N 1
ATOM 1357 C CA . TYR A 1 172 ? 6.132 5.866 9.882 1.00 80.25 172 TYR A CA 1
ATOM 1358 C C . TYR A 1 172 ? 6.364 4.346 9.817 1.00 80.25 172 TYR A C 1
ATOM 1360 O O . TYR A 1 172 ? 7.461 3.862 9.546 1.00 80.25 172 TYR A O 1
ATOM 1368 N N . SER A 1 173 ? 5.308 3.595 10.087 1.00 87.25 173 SER A N 1
ATOM 1369 C CA . SER A 1 173 ? 5.250 2.150 10.278 1.00 87.25 173 SER A CA 1
ATOM 1370 C C . SER A 1 173 ? 3.933 1.606 9.719 1.00 87.25 173 SER A C 1
ATOM 1372 O O . SER A 1 173 ? 2.994 2.358 9.450 1.00 87.25 173 SER A O 1
ATOM 1374 N N . PHE A 1 174 ? 3.823 0.285 9.575 1.00 87.44 174 PHE A N 1
ATOM 1375 C CA . PHE A 1 174 ? 2.592 -0.343 9.081 1.00 87.44 174 PHE A CA 1
ATOM 1376 C C . PHE A 1 174 ? 1.368 -0.064 9.981 1.00 87.44 174 PHE A C 1
ATOM 1378 O O . PHE A 1 174 ? 0.253 0.049 9.476 1.00 87.44 174 PHE A O 1
ATOM 1385 N N . LEU A 1 175 ? 1.573 0.149 11.288 1.00 93.38 175 LEU A N 1
ATOM 1386 C CA . LEU A 1 175 ? 0.512 0.528 12.231 1.00 93.38 175 LEU A CA 1
ATOM 1387 C C . LEU A 1 175 ? -0.108 1.892 11.896 1.00 93.38 175 LEU A C 1
ATOM 1389 O O . LEU A 1 175 ? -1.304 2.107 12.091 1.00 93.38 175 LEU A O 1
ATOM 1393 N N . ASP A 1 176 ? 0.687 2.813 11.350 1.00 92.94 176 ASP A N 1
ATOM 1394 C CA . ASP A 1 176 ? 0.200 4.131 10.943 1.00 92.94 176 ASP A CA 1
ATOM 1395 C C . ASP A 1 176 ? -0.701 4.009 9.703 1.00 92.94 176 ASP A C 1
ATOM 1397 O O . ASP A 1 176 ? -1.749 4.651 9.616 1.00 92.94 176 ASP A O 1
ATOM 1401 N N . SER A 1 177 ? -0.350 3.101 8.791 1.00 92.31 177 SER A N 1
ATOM 1402 C CA . SER A 1 177 ? -1.188 2.732 7.645 1.00 92.31 177 SER A CA 1
ATOM 1403 C C . SER A 1 177 ? -2.536 2.144 8.085 1.00 92.31 177 SER A C 1
ATOM 1405 O O . SER A 1 177 ? -3.585 2.522 7.558 1.00 92.31 177 SER A O 1
ATOM 1407 N N . TRP A 1 178 ? -2.562 1.279 9.103 1.00 95.62 178 TRP A N 1
ATOM 1408 C CA . TRP A 1 178 ? -3.823 0.749 9.645 1.00 95.62 178 TRP A CA 1
ATOM 1409 C C . TRP A 1 178 ? -4.676 1.814 10.334 1.00 95.62 178 TRP A C 1
ATOM 1411 O O . TRP A 1 178 ? -5.894 1.834 10.155 1.00 95.62 178 TRP A O 1
ATOM 1421 N N . ALA A 1 179 ? -4.056 2.761 11.041 1.00 96.19 179 ALA A N 1
ATOM 1422 C CA . ALA A 1 179 ? -4.771 3.896 11.624 1.00 96.19 179 ALA A CA 1
ATOM 1423 C C . ALA A 1 179 ? -5.483 4.761 10.565 1.00 96.19 179 ALA A C 1
ATOM 1425 O O . ALA A 1 179 ? -6.550 5.322 10.841 1.00 96.19 179 ALA A O 1
ATOM 1426 N N . GLY A 1 180 ? -4.908 4.856 9.360 1.00 95.31 180 GLY A N 1
ATOM 1427 C CA . GLY A 1 180 ? -5.500 5.568 8.221 1.00 95.31 180 GLY A CA 1
ATOM 1428 C C . GLY A 1 180 ? -6.647 4.797 7.573 1.00 95.31 180 GLY A C 1
ATOM 1429 O O . GLY A 1 180 ? -7.626 5.392 7.125 1.00 95.31 180 GLY A O 1
ATOM 1430 N N . GLN A 1 181 ? -6.555 3.468 7.563 1.00 96.12 181 GLN A N 1
ATOM 1431 C CA . GLN A 1 181 ? -7.594 2.575 7.048 1.00 96.12 181 GLN A CA 1
ATOM 1432 C C . GLN A 1 181 ? -8.800 2.463 7.984 1.00 96.12 181 GLN A C 1
ATOM 1434 O O . GLN A 1 181 ? -9.936 2.363 7.513 1.00 96.12 181 GLN A O 1
ATOM 1439 N N . ALA A 1 182 ? -8.566 2.488 9.297 1.00 97.50 182 ALA A N 1
ATOM 1440 C CA . ALA A 1 182 ? -9.608 2.364 10.301 1.00 97.50 182 ALA A CA 1
ATOM 1441 C C . ALA A 1 182 ? -10.557 3.571 10.293 1.00 97.50 182 ALA A C 1
ATOM 1443 O O . ALA A 1 182 ? -10.143 4.728 10.341 1.00 97.50 182 ALA A O 1
ATOM 1444 N N . GLU A 1 183 ? -11.854 3.287 10.294 1.00 97.06 183 GLU A N 1
ATOM 1445 C CA . GLU A 1 183 ? -12.932 4.266 10.445 1.00 97.06 183 GLU A CA 1
ATOM 1446 C C . GLU A 1 183 ? -13.508 4.231 11.862 1.00 97.06 183 GLU A C 1
ATOM 1448 O O . GLU A 1 183 ? -13.762 5.274 12.465 1.00 97.06 183 GLU A O 1
ATOM 1453 N N . PHE A 1 184 ? -13.688 3.027 12.407 1.00 98.44 184 PHE A N 1
ATOM 1454 C CA . PHE A 1 184 ? -14.287 2.812 13.717 1.00 98.44 184 PHE A CA 1
ATOM 1455 C C . PHE A 1 184 ? -13.543 1.722 14.485 1.00 98.44 184 PHE A C 1
ATOM 1457 O O . PHE A 1 184 ? -13.168 0.700 13.921 1.00 98.44 184 PHE A O 1
ATOM 1464 N N . ILE A 1 185 ? -13.344 1.949 15.779 1.00 98.56 185 ILE A N 1
ATOM 1465 C CA . ILE A 1 185 ? -12.678 1.046 16.717 1.00 98.56 185 ILE A CA 1
ATOM 1466 C C . ILE A 1 185 ? -13.557 1.028 17.967 1.00 98.56 185 ILE A C 1
ATOM 1468 O O . ILE A 1 185 ? -13.668 2.047 18.651 1.00 98.56 185 ILE A O 1
ATOM 1472 N N . GLU A 1 186 ? -14.196 -0.103 18.259 1.00 98.50 186 GLU A N 1
ATOM 1473 C CA . GLU A 1 186 ? -15.211 -0.212 19.315 1.00 98.50 186 GLU A CA 1
ATOM 1474 C C . GLU A 1 186 ? -14.742 0.334 20.681 1.00 98.50 186 GLU A C 1
ATOM 1476 O O . GLU A 1 186 ? -15.466 1.159 21.244 1.00 98.50 186 GLU A O 1
ATOM 1481 N N . PRO A 1 187 ? -13.528 0.016 21.185 1.00 98.12 187 PRO A N 1
ATOM 1482 C CA . PRO A 1 187 ? -13.025 0.580 22.442 1.00 98.12 187 PRO A CA 1
ATOM 1483 C C . PRO A 1 187 ? -12.887 2.111 22.463 1.00 98.12 187 PRO A C 1
ATOM 1485 O O . PRO A 1 187 ? -12.888 2.720 23.532 1.00 98.12 187 PRO A O 1
ATOM 1488 N N . LEU A 1 188 ? -12.749 2.754 21.299 1.00 98.25 188 LEU A N 1
ATOM 1489 C CA . LEU A 1 188 ? -12.657 4.211 21.190 1.00 98.25 188 LEU A CA 1
ATOM 1490 C C . LEU A 1 188 ? -14.033 4.881 21.052 1.00 98.25 188 LEU A C 1
ATOM 1492 O O . LEU A 1 188 ? -14.166 6.060 21.398 1.00 98.25 188 LEU A O 1
ATOM 1496 N N . GLY A 1 189 ? -15.046 4.173 20.546 1.00 97.88 189 GLY A N 1
ATOM 1497 C CA . GLY A 1 189 ? -16.369 4.734 20.268 1.00 97.88 189 GLY A CA 1
ATOM 1498 C C . GLY A 1 189 ? -16.286 5.985 19.383 1.00 97.88 189 GLY A C 1
ATOM 1499 O O . GLY A 1 189 ? -15.631 5.996 18.346 1.00 97.88 189 GLY A O 1
ATOM 1500 N N . GLU A 1 190 ? -16.890 7.093 19.817 1.00 97.31 190 GLU A N 1
ATOM 1501 C CA . GLU A 1 190 ? -16.839 8.372 19.084 1.00 97.31 190 GLU A CA 1
ATOM 1502 C C . GLU A 1 190 ? -15.415 8.926 18.905 1.00 97.31 190 GLU A C 1
ATOM 1504 O O . GLU A 1 190 ? -15.142 9.654 17.944 1.00 97.31 190 GLU A O 1
ATOM 1509 N N . ARG A 1 191 ? -14.468 8.549 19.780 1.00 97.69 191 ARG A N 1
ATOM 1510 C CA . ARG A 1 191 ? -13.064 8.958 19.634 1.00 97.69 191 ARG A CA 1
ATOM 1511 C C . ARG A 1 191 ? -12.418 8.359 18.390 1.00 97.69 191 ARG A C 1
ATOM 1513 O O . ARG A 1 191 ? -11.403 8.897 17.958 1.00 97.69 191 ARG A O 1
ATOM 1520 N N . SER A 1 192 ? -13.000 7.328 17.771 1.00 97.25 192 SER A N 1
ATOM 1521 C CA . SER A 1 192 ? -12.521 6.809 16.489 1.00 97.25 192 SER A CA 1
ATOM 1522 C C . SER A 1 192 ? -12.524 7.856 15.383 1.00 97.25 192 SER A C 1
ATOM 1524 O O . SER A 1 192 ? -11.731 7.726 14.468 1.00 97.25 192 SER A O 1
ATOM 1526 N N . LYS A 1 193 ? -13.321 8.931 15.462 1.00 95.62 193 LYS A N 1
ATOM 1527 C CA . LYS A 1 193 ? -13.273 10.033 14.480 1.00 95.62 193 LYS A CA 1
ATOM 1528 C C . LYS A 1 193 ? -11.980 10.853 14.548 1.00 95.62 193 LYS A C 1
ATOM 1530 O O . LYS A 1 193 ? -11.680 11.598 13.623 1.00 95.62 193 LYS A O 1
ATOM 1535 N N . ASN A 1 194 ? -11.215 10.733 15.633 1.00 96.94 194 ASN A N 1
ATOM 1536 C CA . ASN A 1 194 ? -9.967 11.454 15.829 1.00 96.94 194 ASN A CA 1
ATOM 1537 C C . ASN A 1 194 ? -8.772 10.613 15.350 1.00 96.94 194 ASN A C 1
ATOM 1539 O O . ASN A 1 194 ? -8.459 9.576 15.935 1.00 96.94 194 ASN A O 1
ATOM 1543 N N . ASP A 1 195 ? -8.067 11.108 14.332 1.00 95.50 195 ASP A N 1
ATOM 1544 C CA . ASP A 1 195 ? -6.904 10.447 13.726 1.00 95.50 195 ASP A CA 1
ATOM 1545 C C . ASP A 1 195 ? -5.819 10.090 14.753 1.00 95.50 195 ASP A C 1
ATOM 1547 O O . ASP A 1 195 ? -5.298 8.976 14.752 1.00 95.50 195 ASP A O 1
ATOM 1551 N N . LYS A 1 196 ? -5.534 10.998 15.697 1.00 95.56 196 LYS A N 1
ATOM 1552 C CA . LYS A 1 196 ? -4.553 10.767 16.765 1.00 95.56 196 LYS A CA 1
ATOM 1553 C C . LYS A 1 196 ? -5.004 9.676 17.733 1.00 95.56 196 LYS A C 1
ATOM 1555 O O . LYS A 1 196 ? -4.168 8.916 18.208 1.00 95.56 196 LYS A O 1
ATOM 1560 N N . ALA A 1 197 ? -6.300 9.580 18.028 1.00 97.44 197 ALA A N 1
ATOM 1561 C CA . ALA A 1 197 ? -6.821 8.525 18.892 1.00 97.44 197 ALA A CA 1
ATOM 1562 C C . ALA A 1 197 ? -6.699 7.141 18.236 1.00 97.44 197 ALA A C 1
ATOM 1564 O O . ALA A 1 197 ? -6.240 6.217 18.904 1.00 97.44 197 ALA A O 1
ATOM 1565 N N . ARG A 1 198 ? -7.039 7.011 16.943 1.00 97.19 198 ARG A N 1
ATOM 1566 C CA . ARG A 1 198 ? -6.841 5.755 16.193 1.00 97.19 198 ARG A CA 1
ATOM 1567 C C . ARG A 1 198 ? -5.361 5.383 16.125 1.00 97.19 198 ARG A C 1
ATOM 1569 O O . ARG A 1 198 ? -4.995 4.264 16.462 1.00 97.19 198 ARG A O 1
ATOM 1576 N N . TRP A 1 199 ? -4.516 6.350 15.768 1.00 95.69 199 TRP A N 1
ATOM 1577 C CA . TRP A 1 199 ? -3.063 6.191 15.701 1.00 95.69 199 TRP A CA 1
ATOM 1578 C C . TRP A 1 199 ? -2.458 5.711 17.026 1.00 95.69 199 TRP A C 1
ATOM 1580 O O . TRP A 1 199 ? -1.707 4.742 17.048 1.00 95.69 199 TRP A O 1
ATOM 1590 N N . MET A 1 200 ? -2.821 6.342 18.149 1.00 95.75 200 MET A N 1
ATOM 1591 C CA . MET A 1 200 ? -2.341 5.925 19.471 1.00 95.75 200 MET A CA 1
ATOM 1592 C C . MET A 1 200 ? -2.828 4.528 19.856 1.00 95.75 200 MET A C 1
ATOM 1594 O O . MET A 1 200 ? -2.062 3.789 20.464 1.00 95.75 200 MET A O 1
ATOM 1598 N N . TRP A 1 201 ? -4.069 4.172 19.514 1.00 97.56 201 TRP A N 1
ATOM 1599 C CA . TRP A 1 201 ? -4.630 2.862 19.842 1.00 97.56 201 TRP A CA 1
ATOM 1600 C C . TRP A 1 201 ? -3.847 1.729 19.174 1.00 97.56 201 TRP A C 1
ATOM 1602 O O . TRP A 1 201 ? -3.387 0.834 19.872 1.00 97.56 201 TRP A O 1
ATOM 1612 N N . PHE A 1 202 ? -3.580 1.825 17.865 1.00 96.94 202 PHE A N 1
ATOM 1613 C CA . PHE A 1 202 ? -2.789 0.810 17.156 1.00 96.94 202 PHE A CA 1
ATOM 1614 C C . PHE A 1 202 ? -1.368 0.644 17.716 1.00 96.94 202 PHE A C 1
ATOM 1616 O O . PHE A 1 202 ? -0.829 -0.455 17.707 1.00 96.94 202 PHE A O 1
ATOM 1623 N N . ARG A 1 203 ? -0.754 1.714 18.238 1.00 94.06 203 ARG A N 1
ATOM 1624 C CA . ARG A 1 203 ? 0.602 1.662 18.821 1.00 94.06 203 ARG A CA 1
ATOM 1625 C C . ARG A 1 203 ? 0.651 1.115 20.248 1.00 94.06 203 ARG A C 1
ATOM 1627 O O . ARG A 1 203 ? 1.743 0.969 20.789 1.00 94.06 203 ARG A O 1
ATOM 1634 N N . GLN A 1 204 ? -0.505 0.874 20.860 1.00 95.75 204 GLN A N 1
ATOM 1635 C CA . GLN A 1 204 ? -0.643 0.301 22.200 1.00 95.75 204 GLN A CA 1
ATOM 1636 C C . GLN A 1 204 ? -1.123 -1.153 22.166 1.00 95.75 204 GLN A C 1
ATOM 1638 O O . GLN A 1 204 ? -1.351 -1.720 23.229 1.00 95.75 204 GLN A O 1
ATOM 1643 N N . LEU A 1 205 ? -1.295 -1.733 20.975 1.00 96.69 205 LEU A N 1
ATOM 1644 C CA . LEU A 1 205 ? -1.651 -3.137 20.828 1.00 96.69 205 LEU A CA 1
ATOM 1645 C C . LEU A 1 205 ? -0.472 -4.034 21.201 1.00 96.69 205 LEU A C 1
ATOM 1647 O O . LEU A 1 205 ? 0.683 -3.727 20.888 1.00 96.69 205 LEU A O 1
ATOM 1651 N N . ASP A 1 206 ? -0.799 -5.156 21.829 1.00 97.12 206 ASP A N 1
ATOM 1652 C CA . ASP A 1 206 ? 0.135 -6.250 22.042 1.00 97.12 206 ASP A CA 1
ATOM 1653 C C . ASP A 1 206 ? 0.44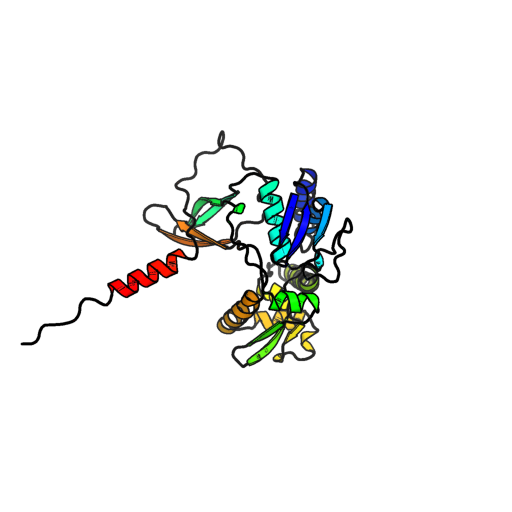9 -6.955 20.709 1.00 97.12 206 ASP A C 1
ATOM 1655 O O . ASP A 1 206 ? -0.264 -6.808 19.713 1.00 97.12 206 ASP A O 1
ATOM 1659 N N . LEU A 1 207 ? 1.569 -7.678 20.650 1.00 96.00 207 LEU A N 1
ATOM 1660 C CA . LEU A 1 207 ? 2.068 -8.247 19.390 1.00 96.00 207 LEU A CA 1
ATOM 1661 C C . LEU A 1 207 ? 1.138 -9.313 18.795 1.00 96.00 207 LEU A C 1
ATOM 1663 O O . LEU A 1 207 ? 0.987 -9.373 17.580 1.00 96.00 207 LEU A O 1
ATOM 1667 N N . ASP A 1 208 ? 0.504 -10.121 19.638 1.00 97.06 208 ASP A N 1
ATOM 1668 C CA . ASP A 1 208 ? -0.491 -11.118 19.234 1.00 97.06 208 ASP A CA 1
ATOM 1669 C C . ASP A 1 208 ? -1.740 -10.465 18.630 1.00 97.06 208 ASP A C 1
ATOM 1671 O O . ASP A 1 208 ? -2.267 -10.930 17.620 1.00 97.06 208 ASP A O 1
ATOM 1675 N N . GLU A 1 209 ? -2.171 -9.344 19.200 1.00 97.44 209 GLU A N 1
ATOM 1676 C CA . GLU A 1 209 ? -3.269 -8.539 18.677 1.00 97.44 209 GLU A CA 1
ATOM 1677 C C . GLU A 1 209 ? -2.910 -7.906 17.323 1.00 97.44 209 GLU A C 1
ATOM 1679 O O . GLU A 1 209 ? -3.720 -7.893 16.392 1.00 97.44 209 GLU A O 1
ATOM 1684 N N . VAL A 1 210 ? -1.667 -7.435 17.180 1.00 96.75 210 VAL A N 1
ATOM 1685 C CA . VAL A 1 210 ? -1.141 -6.952 15.899 1.00 96.75 210 VAL A CA 1
ATOM 1686 C C . VAL A 1 210 ? -1.152 -8.065 14.852 1.00 96.75 210 VAL A C 1
ATOM 1688 O O . VAL A 1 210 ? -1.646 -7.838 13.751 1.00 96.75 210 VAL A O 1
ATOM 1691 N N . ASP A 1 211 ? -0.650 -9.257 15.169 1.00 96.44 211 ASP A N 1
ATOM 1692 C CA . ASP A 1 211 ? -0.628 -10.375 14.221 1.00 96.44 211 ASP A CA 1
ATOM 1693 C C . ASP A 1 211 ? -2.054 -10.812 13.825 1.00 96.44 211 ASP A C 1
ATOM 1695 O O . ASP A 1 211 ? -2.341 -10.959 12.638 1.00 96.44 211 ASP A O 1
ATOM 1699 N N . ASN A 1 212 ? -2.985 -10.900 14.782 1.00 97.50 212 ASN A N 1
ATOM 1700 C CA . ASN A 1 212 ? -4.394 -11.225 14.526 1.00 97.50 212 ASN A CA 1
ATOM 1701 C C . ASN A 1 212 ? -5.090 -10.219 13.589 1.00 97.50 212 ASN A C 1
ATOM 1703 O O . ASN A 1 212 ? -5.848 -10.607 12.693 1.00 97.50 212 ASN A O 1
ATOM 1707 N N . LEU A 1 213 ? -4.868 -8.917 13.794 1.00 97.75 213 LEU A N 1
ATOM 1708 C CA . LEU A 1 213 ? -5.438 -7.894 12.918 1.00 97.75 213 LEU A CA 1
ATOM 1709 C C . LEU A 1 213 ? -4.744 -7.861 11.553 1.00 97.75 213 LEU A C 1
ATOM 1711 O O . LEU A 1 213 ? -5.427 -7.606 10.561 1.00 97.75 213 LEU A O 1
ATOM 1715 N N . ARG A 1 214 ? -3.437 -8.162 11.480 1.00 96.31 214 ARG A N 1
ATOM 1716 C CA . ARG A 1 214 ? -2.707 -8.256 10.204 1.00 96.31 214 ARG A CA 1
ATOM 1717 C C . ARG A 1 214 ? -3.371 -9.262 9.289 1.00 96.31 214 ARG A C 1
ATOM 1719 O O . ARG A 1 214 ? -3.749 -8.901 8.181 1.00 96.31 214 ARG A O 1
ATOM 1726 N N . ASP A 1 215 ? -3.581 -10.476 9.779 1.00 96.38 215 ASP A N 1
ATOM 1727 C CA . ASP A 1 215 ? -4.116 -11.562 8.962 1.00 96.38 215 ASP A CA 1
ATOM 1728 C C . ASP A 1 215 ? -5.515 -11.219 8.419 1.00 96.38 215 ASP A C 1
ATOM 1730 O O . ASP A 1 215 ? -5.840 -11.521 7.272 1.00 96.38 215 ASP A O 1
ATOM 1734 N N . GLN A 1 216 ? -6.336 -10.512 9.204 1.00 97.88 216 GLN A N 1
ATOM 1735 C CA . GLN A 1 216 ? -7.664 -10.058 8.775 1.00 97.88 216 GLN A CA 1
ATOM 1736 C C . GLN A 1 216 ? -7.625 -8.902 7.763 1.00 97.88 216 GLN A C 1
ATOM 1738 O O . GLN A 1 216 ? -8.505 -8.821 6.903 1.00 97.88 216 GLN A O 1
ATOM 1743 N N . PHE A 1 217 ? -6.643 -8.001 7.863 1.00 96.44 217 PHE A N 1
ATOM 1744 C CA . PHE A 1 217 ? -6.442 -6.920 6.894 1.00 96.44 217 PHE A CA 1
ATOM 1745 C C . PHE A 1 217 ? -5.890 -7.474 5.576 1.00 96.44 217 PHE A C 1
ATOM 1747 O O . PHE A 1 217 ? -6.408 -7.139 4.511 1.00 96.44 217 PHE A O 1
ATOM 1754 N N . ASP A 1 218 ? -4.906 -8.367 5.651 1.00 94.00 218 ASP A N 1
ATOM 1755 C CA . ASP A 1 218 ? -4.244 -8.958 4.488 1.00 94.00 218 ASP A CA 1
ATOM 1756 C C . ASP A 1 218 ? -5.188 -9.899 3.721 1.00 94.00 218 ASP A C 1
ATOM 1758 O O . ASP A 1 218 ? -5.194 -9.900 2.492 1.00 94.00 218 ASP A O 1
ATOM 1762 N N . ALA A 1 219 ? -6.071 -10.631 4.416 1.00 95.88 219 ALA A N 1
ATOM 1763 C CA . ALA A 1 219 ? -7.032 -11.548 3.791 1.00 95.88 219 ALA A CA 1
ATOM 1764 C C . ALA A 1 219 ? -8.036 -10.871 2.837 1.00 95.88 219 ALA A C 1
ATOM 1766 O O . ALA A 1 219 ? -8.664 -11.550 2.020 1.00 95.88 219 ALA A O 1
ATOM 1767 N N . VAL A 1 220 ? -8.237 -9.555 2.960 1.00 96.69 220 VAL A N 1
ATOM 1768 C CA . VAL A 1 220 ? -9.171 -8.796 2.114 1.00 96.69 220 VAL A CA 1
ATOM 1769 C C . VAL A 1 220 ? -8.470 -7.922 1.078 1.00 96.69 220 VAL A C 1
ATOM 1771 O O . VAL A 1 220 ? -9.160 -7.378 0.207 1.00 96.69 220 VAL A O 1
ATOM 1774 N N . ASP A 1 221 ? -7.148 -7.778 1.167 1.00 94.56 221 ASP A N 1
ATOM 1775 C CA . ASP A 1 221 ? -6.349 -6.970 0.251 1.00 94.56 221 ASP A CA 1
ATOM 1776 C C . ASP A 1 221 ? -5.957 -7.765 -1.009 1.00 94.56 221 ASP A C 1
ATOM 1778 O O . ASP A 1 221 ? -6.198 -8.966 -1.139 1.00 94.56 221 ASP A O 1
ATOM 1782 N N . GLY A 1 222 ? -5.400 -7.065 -1.989 1.00 94.69 222 GLY A N 1
ATOM 1783 C CA . GLY A 1 222 ? -4.835 -7.640 -3.204 1.00 94.69 222 GLY A CA 1
ATOM 1784 C C . GLY A 1 222 ? -3.668 -6.783 -3.675 1.00 94.69 222 GLY A C 1
ATOM 1785 O O . GLY A 1 222 ? -3.492 -5.651 -3.230 1.00 94.69 222 GLY A O 1
ATOM 1786 N N . GLY A 1 223 ? -2.845 -7.289 -4.585 1.00 95.56 223 GLY A N 1
ATOM 1787 C CA . GLY A 1 223 ? -1.626 -6.569 -4.937 1.00 95.56 223 GLY A CA 1
ATOM 1788 C C . GLY A 1 223 ? -0.540 -7.443 -5.518 1.00 95.56 223 GLY A C 1
ATOM 1789 O O . GLY A 1 223 ? -0.663 -8.662 -5.599 1.00 95.56 223 GLY A O 1
ATOM 1790 N N . ILE A 1 224 ? 0.537 -6.780 -5.913 1.00 94.62 224 ILE A N 1
ATOM 1791 C CA . ILE A 1 224 ? 1.791 -7.436 -6.251 1.00 94.62 224 ILE A CA 1
ATOM 1792 C C . ILE A 1 224 ? 2.546 -7.784 -4.966 1.00 94.62 224 ILE A C 1
ATOM 1794 O O . ILE A 1 224 ? 2.688 -6.932 -4.086 1.00 94.62 224 ILE A O 1
ATOM 1798 N N . ASP A 1 225 ? 3.020 -9.022 -4.864 1.00 92.88 225 ASP A N 1
ATOM 1799 C CA . ASP A 1 225 ? 3.892 -9.441 -3.774 1.00 92.88 225 ASP A CA 1
ATOM 1800 C C . ASP A 1 225 ? 5.308 -8.912 -4.024 1.00 92.88 225 ASP A C 1
ATOM 1802 O O . ASP A 1 225 ? 5.921 -9.146 -5.069 1.00 92.88 225 ASP A O 1
ATOM 1806 N N . ILE A 1 226 ? 5.798 -8.136 -3.065 1.00 91.69 226 ILE A N 1
ATOM 1807 C CA . ILE A 1 226 ? 7.105 -7.480 -3.115 1.00 91.69 226 ILE A CA 1
ATOM 1808 C C . ILE A 1 226 ? 8.022 -7.967 -1.992 1.00 91.69 226 ILE A C 1
ATOM 1810 O O . ILE A 1 226 ? 9.148 -7.472 -1.881 1.00 91.69 226 ILE A O 1
ATOM 1814 N N . GLU A 1 227 ? 7.556 -8.899 -1.153 1.00 91.88 227 GLU A N 1
ATOM 1815 C CA . GLU A 1 227 ? 8.391 -9.571 -0.170 1.00 91.88 227 GLU A CA 1
ATOM 1816 C C . GLU A 1 227 ? 9.062 -10.777 -0.825 1.00 91.88 227 GLU A C 1
ATOM 1818 O O . GLU A 1 227 ? 8.438 -11.672 -1.384 1.00 91.88 227 GLU A O 1
ATOM 1823 N N . LEU A 1 228 ? 10.384 -10.805 -0.752 1.00 88.56 228 LEU A N 1
ATOM 1824 C CA . LEU A 1 228 ? 11.193 -11.837 -1.370 1.00 88.56 228 LEU A CA 1
ATOM 1825 C C . LEU A 1 228 ? 11.978 -12.587 -0.306 1.00 88.56 228 LEU A C 1
ATOM 1827 O O . LEU A 1 228 ? 12.596 -11.982 0.577 1.00 88.56 228 LEU A O 1
ATOM 1831 N N . ARG A 1 229 ? 12.005 -13.917 -0.420 1.00 86.94 229 ARG A N 1
ATOM 1832 C CA . ARG A 1 229 ? 12.851 -14.779 0.409 1.00 86.94 229 ARG A CA 1
ATOM 1833 C C . ARG A 1 229 ? 14.133 -15.131 -0.320 1.00 86.94 229 ARG A C 1
ATOM 1835 O O . ARG A 1 229 ? 14.124 -15.629 -1.446 1.00 86.94 229 ARG A O 1
ATOM 1842 N N . PHE A 1 230 ? 15.250 -14.935 0.366 1.00 83.06 230 PHE A N 1
ATOM 1843 C CA . PHE A 1 230 ? 16.574 -15.142 -0.199 1.00 83.06 230 PHE A CA 1
ATOM 1844 C C . PHE A 1 230 ? 17.389 -16.120 0.633 1.00 83.06 230 PHE A C 1
ATOM 1846 O O . PHE A 1 230 ? 17.533 -15.934 1.840 1.00 83.06 230 PHE A O 1
ATOM 1853 N N . ARG A 1 231 ? 17.999 -17.117 -0.022 1.00 85.94 231 ARG A N 1
ATOM 1854 C CA . ARG A 1 231 ? 19.030 -17.977 0.585 1.00 85.94 231 ARG A CA 1
ATOM 1855 C C . ARG A 1 231 ? 20.411 -17.381 0.345 1.00 85.94 231 ARG A C 1
ATOM 1857 O O . ARG A 1 231 ? 20.816 -17.177 -0.806 1.00 85.94 231 ARG A O 1
ATOM 1864 N N . CYS A 1 232 ? 21.178 -17.160 1.411 1.00 85.06 232 CYS A N 1
ATOM 1865 C CA . CYS A 1 232 ? 22.574 -16.747 1.292 1.00 85.06 232 CYS A CA 1
ATOM 1866 C C . CYS A 1 232 ? 23.429 -17.894 0.723 1.00 85.06 232 CYS A C 1
ATOM 1868 O O . CYS A 1 232 ? 23.587 -18.930 1.369 1.00 85.06 232 CYS A O 1
ATOM 1870 N N . ARG A 1 233 ? 24.029 -17.701 -0.462 1.00 84.88 233 ARG A N 1
ATOM 1871 C CA . ARG A 1 233 ? 24.893 -18.708 -1.117 1.00 84.88 233 ARG A CA 1
ATOM 1872 C C . ARG A 1 233 ? 26.324 -18.755 -0.591 1.00 84.88 233 ARG A C 1
ATOM 1874 O O . ARG A 1 233 ? 27.093 -19.635 -0.973 1.00 84.88 233 ARG A O 1
ATOM 1881 N N . ARG A 1 234 ? 26.701 -17.838 0.302 1.00 84.75 234 ARG A N 1
ATOM 1882 C CA . ARG A 1 234 ? 28.045 -17.829 0.877 1.00 84.75 234 ARG A CA 1
ATOM 1883 C C . ARG A 1 234 ? 28.306 -19.143 1.613 1.00 84.75 234 ARG A C 1
ATOM 1885 O O . ARG A 1 234 ? 27.538 -19.531 2.497 1.00 84.75 234 ARG A O 1
ATOM 1892 N N . ARG A 1 235 ? 29.436 -19.782 1.295 1.00 87.06 235 ARG A N 1
ATOM 1893 C CA . ARG A 1 235 ? 29.888 -21.018 1.946 1.00 87.06 235 ARG A CA 1
ATOM 1894 C C . ARG A 1 235 ? 29.855 -20.874 3.473 1.00 87.06 235 ARG A C 1
ATOM 1896 O O . ARG A 1 235 ? 30.476 -19.966 4.024 1.00 87.06 235 ARG A O 1
ATOM 1903 N N . GLY A 1 236 ? 29.134 -21.780 4.131 1.00 86.94 236 GLY A N 1
ATOM 1904 C CA . GLY A 1 236 ? 28.992 -21.822 5.589 1.00 86.94 236 GLY A CA 1
ATOM 1905 C C . GLY A 1 236 ? 27.940 -20.879 6.183 1.00 86.94 236 GLY A C 1
ATOM 1906 O O . GLY A 1 236 ? 27.829 -20.836 7.401 1.00 86.94 236 GLY A O 1
ATOM 1907 N N . CYS A 1 237 ? 27.182 -20.126 5.373 1.00 88.69 237 CYS A N 1
ATOM 1908 C CA . CYS A 1 237 ? 26.063 -19.323 5.875 1.00 88.69 237 CYS A CA 1
ATOM 1909 C C . CYS A 1 237 ? 24.714 -20.023 5.679 1.00 88.69 237 CYS A C 1
ATOM 1911 O O . CYS A 1 237 ? 24.096 -20.393 6.667 1.00 88.69 237 CYS A O 1
ATOM 1913 N N . GLY A 1 238 ? 24.231 -20.162 4.438 1.00 87.06 238 GLY A N 1
ATOM 1914 C CA . GLY A 1 238 ? 22.947 -20.816 4.135 1.00 87.06 238 GLY A CA 1
ATOM 1915 C C . GLY A 1 238 ? 21.685 -20.127 4.681 1.00 87.06 238 GLY A C 1
ATOM 1916 O O . GLY A 1 238 ? 20.585 -20.574 4.375 1.00 87.06 238 GLY A O 1
ATOM 1917 N N . GLY A 1 239 ? 21.819 -19.048 5.458 1.00 87.88 239 GLY A N 1
ATOM 1918 C CA . GLY A 1 239 ? 20.699 -18.377 6.115 1.00 87.88 239 GLY A CA 1
ATOM 1919 C C . GLY A 1 239 ? 19.672 -17.822 5.129 1.00 87.88 239 GLY A C 1
ATOM 1920 O O . GLY A 1 239 ? 20.044 -17.313 4.065 1.00 87.88 239 GLY A O 1
ATOM 1921 N N . VAL A 1 240 ? 18.397 -17.912 5.507 1.00 89.38 240 VAL A N 1
ATOM 1922 C CA . VAL A 1 240 ? 17.254 -17.421 4.730 1.00 89.38 240 VAL A CA 1
ATOM 1923 C C . VAL A 1 240 ? 16.768 -16.110 5.326 1.00 89.38 240 VAL A C 1
ATOM 1925 O O . VAL A 1 240 ? 16.577 -16.004 6.536 1.00 89.38 240 VAL A O 1
ATOM 1928 N N . THR A 1 241 ? 16.590 -15.092 4.490 1.00 86.88 241 THR A N 1
ATOM 1929 C CA . THR A 1 241 ? 16.106 -13.786 4.934 1.00 86.88 241 THR A CA 1
ATOM 1930 C C . THR A 1 241 ? 15.042 -13.242 4.003 1.00 86.88 241 THR A C 1
ATOM 1932 O O . THR A 1 241 ? 15.178 -13.310 2.783 1.00 86.88 241 THR A O 1
ATOM 1935 N N . ASN A 1 242 ? 14.012 -12.643 4.596 1.00 89.62 242 ASN A N 1
ATOM 1936 C CA . ASN A 1 242 ? 13.013 -11.898 3.849 1.00 89.62 242 ASN A CA 1
ATOM 1937 C C . ASN A 1 242 ? 13.470 -10.451 3.667 1.00 89.62 242 ASN A C 1
ATOM 1939 O O . ASN A 1 242 ? 13.956 -9.822 4.624 1.00 89.62 242 ASN A O 1
ATOM 1943 N N . HIS A 1 243 ? 13.306 -9.939 2.452 1.00 87.75 243 HIS A N 1
ATOM 1944 C CA . HIS A 1 243 ? 13.550 -8.549 2.100 1.00 87.75 243 HIS A CA 1
ATOM 1945 C C . HIS A 1 243 ? 12.457 -8.042 1.166 1.00 87.75 243 HIS A C 1
ATOM 1947 O O . HIS A 1 243 ? 12.039 -8.740 0.250 1.00 87.75 243 HIS A O 1
ATOM 1953 N N . MET A 1 244 ? 12.052 -6.797 1.381 1.00 89.88 244 MET A N 1
ATOM 1954 C CA . MET A 1 244 ? 11.186 -6.078 0.456 1.00 89.88 244 MET A CA 1
ATOM 1955 C C . MET A 1 244 ? 12.008 -5.594 -0.736 1.00 89.88 244 MET A C 1
ATOM 1957 O O . MET A 1 244 ? 13.148 -5.153 -0.551 1.00 89.88 244 MET A O 1
ATOM 1961 N N . ILE A 1 245 ? 11.432 -5.633 -1.938 1.00 90.62 245 ILE A N 1
ATOM 1962 C CA . ILE A 1 245 ? 12.036 -5.005 -3.118 1.00 90.62 245 ILE A CA 1
ATOM 1963 C C . ILE A 1 245 ? 12.228 -3.506 -2.833 1.00 90.62 245 ILE A C 1
ATOM 1965 O O . ILE A 1 245 ? 11.260 -2.831 -2.469 1.00 90.62 245 ILE A O 1
ATOM 1969 N N . PRO A 1 246 ? 13.448 -2.962 -2.980 1.00 87.88 246 PRO A N 1
ATOM 1970 C CA . PRO A 1 246 ? 13.67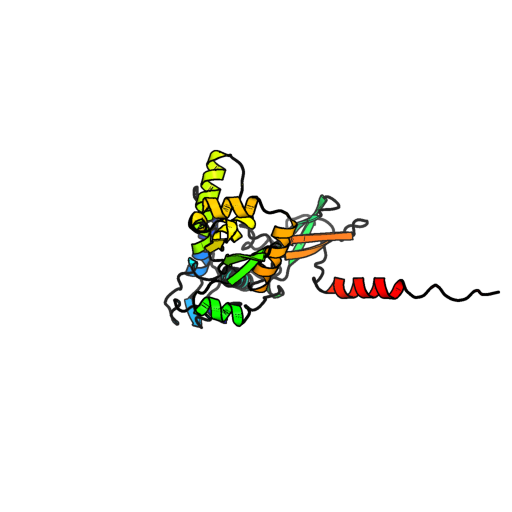8 -1.541 -2.780 1.00 87.88 246 PRO A CA 1
ATOM 1971 C C . PRO A 1 246 ? 12.975 -0.730 -3.874 1.00 87.88 246 PRO A C 1
ATOM 1973 O O . PRO A 1 246 ? 13.204 -0.925 -5.064 1.00 87.88 246 PRO A O 1
ATOM 1976 N N . LEU A 1 247 ? 12.111 0.193 -3.452 1.00 85.62 247 LEU A N 1
ATOM 1977 C CA . LEU A 1 247 ? 11.397 1.133 -4.323 1.00 85.62 247 LEU A CA 1
ATOM 1978 C C . LEU A 1 247 ? 12.026 2.529 -4.227 1.00 85.62 247 LEU A C 1
ATOM 1980 O O . LEU A 1 247 ? 11.341 3.519 -3.977 1.00 85.62 247 LEU A O 1
ATOM 1984 N N . ASP A 1 248 ? 13.350 2.592 -4.341 1.00 74.56 248 ASP A N 1
ATOM 1985 C CA . ASP A 1 248 ? 14.118 3.832 -4.253 1.00 74.56 248 ASP A CA 1
ATOM 1986 C C . ASP A 1 248 ? 14.327 4.488 -5.633 1.00 74.56 248 ASP A C 1
ATOM 1988 O O . ASP A 1 248 ? 13.802 4.049 -6.660 1.00 74.56 248 ASP A O 1
ATOM 1992 N N . GLY A 1 249 ? 15.096 5.580 -5.672 1.00 69.19 249 GLY A N 1
ATOM 1993 C CA . GLY A 1 249 ? 15.385 6.305 -6.912 1.00 69.19 249 GLY A CA 1
ATOM 1994 C C . GLY A 1 249 ? 16.119 5.477 -7.975 1.00 69.19 249 GLY A C 1
ATOM 1995 O O . GLY A 1 249 ? 16.078 5.838 -9.155 1.00 69.19 249 GLY A O 1
ATOM 1996 N N . ASP A 1 250 ? 16.759 4.367 -7.591 1.00 78.75 250 ASP A N 1
ATOM 1997 C CA . ASP A 1 250 ? 17.436 3.463 -8.516 1.00 78.75 250 ASP A CA 1
ATOM 1998 C C . ASP A 1 250 ? 16.483 2.410 -9.097 1.00 78.75 250 ASP A C 1
ATOM 2000 O O . ASP A 1 250 ? 16.825 1.783 -10.102 1.00 78.75 250 ASP A O 1
ATOM 2004 N N . PHE A 1 251 ? 15.258 2.273 -8.567 1.00 86.19 251 PHE A N 1
ATOM 2005 C CA . PHE A 1 251 ? 14.255 1.337 -9.079 1.00 86.19 251 PHE A CA 1
ATOM 2006 C C . PHE A 1 251 ? 14.051 1.489 -10.589 1.00 86.19 251 PHE A C 1
ATOM 2008 O O . PHE A 1 251 ? 14.084 0.498 -11.308 1.00 86.19 251 PHE A O 1
ATOM 2015 N N . PHE A 1 252 ? 13.947 2.714 -11.116 1.00 85.44 252 PHE A N 1
ATOM 2016 C CA . PHE A 1 252 ? 13.800 2.971 -12.559 1.00 85.44 252 PHE A CA 1
ATOM 2017 C C . PHE A 1 252 ? 15.106 3.160 -13.332 1.00 85.44 252 PHE A C 1
ATOM 2019 O O . PHE A 1 252 ? 15.081 3.454 -14.532 1.00 85.44 252 PHE A O 1
ATOM 2026 N N . ARG A 1 253 ? 16.261 3.021 -12.686 1.00 80.50 253 ARG A N 1
ATOM 2027 C CA . ARG A 1 253 ? 17.541 3.201 -13.365 1.00 80.50 253 ARG A CA 1
ATOM 2028 C C . ARG A 1 253 ? 18.006 1.875 -13.947 1.00 80.50 253 ARG A C 1
ATOM 2030 O O . ARG A 1 253 ? 17.968 0.831 -13.305 1.00 80.50 253 ARG A O 1
ATOM 2037 N N . ARG A 1 254 ? 18.489 1.917 -15.190 1.00 72.75 254 ARG A N 1
ATOM 2038 C CA . ARG A 1 254 ? 19.280 0.811 -15.741 1.00 72.75 254 ARG A CA 1
ATOM 2039 C C . ARG A 1 254 ? 20.615 0.805 -14.996 1.00 72.75 254 ARG A C 1
ATOM 2041 O O . ARG A 1 254 ? 21.319 1.818 -15.037 1.00 72.75 254 ARG A O 1
ATOM 2048 N N . LYS A 1 255 ? 20.995 -0.306 -14.354 1.00 67.56 255 LYS A N 1
ATOM 2049 C CA . LYS A 1 255 ? 22.381 -0.451 -13.885 1.00 67.56 255 LYS A CA 1
ATOM 2050 C C . LYS A 1 255 ? 23.320 -0.329 -15.091 1.00 67.56 255 LYS A C 1
ATOM 2052 O O . LYS A 1 255 ? 23.030 -0.827 -16.182 1.00 67.56 255 LYS A O 1
ATOM 2057 N N . ARG A 1 256 ? 24.439 0.380 -14.917 1.00 55.69 256 ARG A N 1
ATOM 2058 C CA . ARG A 1 256 ? 25.484 0.451 -15.949 1.00 55.69 256 ARG A CA 1
ATOM 2059 C C . ARG A 1 256 ? 25.993 -0.967 -16.214 1.00 55.69 256 ARG A C 1
ATOM 2061 O O . ARG A 1 256 ? 26.234 -1.707 -15.264 1.00 55.69 256 ARG A O 1
ATOM 2068 N N . LYS A 1 257 ? 26.169 -1.338 -17.491 1.00 48.53 257 LYS A N 1
ATOM 2069 C CA . LYS A 1 257 ? 26.782 -2.626 -17.854 1.00 48.53 257 LYS A CA 1
ATOM 2070 C C . LYS A 1 257 ? 28.136 -2.774 -17.135 1.00 48.53 257 LYS A C 1
ATOM 2072 O O . LYS A 1 257 ? 28.842 -1.768 -17.026 1.00 48.53 257 LYS A O 1
ATOM 2077 N N . PRO A 1 258 ? 28.534 -3.983 -16.697 1.00 43.66 258 PRO A N 1
ATOM 2078 C CA . PRO A 1 258 ? 29.713 -4.206 -15.857 1.00 43.66 258 PRO A CA 1
ATOM 2079 C C . PRO A 1 258 ? 31.037 -4.113 -16.640 1.00 43.66 258 PRO A C 1
ATOM 2081 O O . PRO A 1 258 ? 31.882 -4.995 -16.556 1.00 43.66 258 PRO A O 1
ATOM 2084 N N . ALA A 1 259 ? 31.245 -3.058 -17.428 1.00 44.53 259 ALA A N 1
ATOM 2085 C CA . ALA A 1 259 ? 32.580 -2.748 -17.937 1.00 44.53 259 ALA A CA 1
ATOM 2086 C C . ALA A 1 259 ? 33.474 -2.141 -16.831 1.00 44.53 259 ALA A C 1
ATOM 2088 O O . ALA A 1 259 ? 34.692 -2.250 -16.918 1.00 44.53 259 ALA A O 1
ATOM 2089 N N . ASP A 1 260 ? 32.873 -1.590 -15.762 1.00 44.75 260 ASP A N 1
ATOM 2090 C CA . ASP A 1 260 ? 33.572 -0.772 -14.755 1.00 44.75 260 ASP A CA 1
ATOM 2091 C C . ASP A 1 260 ? 33.389 -1.224 -13.288 1.00 44.75 260 ASP A C 1
ATOM 2093 O O . ASP A 1 260 ? 33.869 -0.554 -12.372 1.00 44.75 260 ASP A O 1
ATOM 2097 N N . LEU A 1 261 ? 32.708 -2.344 -13.015 1.00 44.22 261 LEU A N 1
ATOM 2098 C CA . LEU A 1 261 ? 32.455 -2.812 -11.643 1.00 44.22 261 LEU A CA 1
ATOM 2099 C C . LEU A 1 261 ? 33.140 -4.157 -11.389 1.00 44.22 261 LEU A C 1
ATOM 2101 O O . LEU A 1 261 ? 32.882 -5.144 -12.075 1.00 44.22 261 LEU A O 1
ATOM 2105 N N . LYS A 1 262 ? 34.026 -4.196 -10.383 1.00 44.41 262 LYS A N 1
ATOM 2106 C CA . LYS A 1 262 ? 34.597 -5.452 -9.874 1.00 44.41 262 LYS A CA 1
ATOM 2107 C C . LYS A 1 262 ? 33.450 -6.348 -9.380 1.00 44.41 262 LYS A C 1
ATOM 2109 O O . LYS A 1 262 ? 32.602 -5.839 -8.648 1.00 44.41 262 LYS A O 1
ATOM 2114 N N . PRO A 1 263 ? 33.431 -7.649 -9.717 1.00 41.12 263 PRO A N 1
ATOM 2115 C CA . PRO A 1 263 ? 32.387 -8.556 -9.256 1.00 41.12 263 PRO A CA 1
ATOM 2116 C C . PRO A 1 263 ? 32.388 -8.608 -7.724 1.00 41.12 263 PRO A C 1
ATOM 2118 O O . PRO A 1 263 ? 33.388 -8.978 -7.105 1.00 41.12 263 PRO A O 1
ATOM 2121 N N . LEU A 1 264 ? 31.272 -8.214 -7.113 1.00 46.38 264 LEU A N 1
ATOM 2122 C CA . LEU A 1 264 ? 30.993 -8.521 -5.717 1.00 46.38 264 LEU A CA 1
ATOM 2123 C C . LEU A 1 264 ? 30.544 -9.989 -5.652 1.00 46.38 264 LEU A C 1
ATOM 2125 O O . LEU A 1 264 ? 29.731 -10.448 -6.444 1.00 46.38 264 LEU A O 1
ATOM 2129 N N . HIS A 1 265 ? 31.187 -10.736 -4.761 1.00 46.47 265 HIS A N 1
ATOM 2130 C CA . HIS A 1 265 ? 31.134 -12.193 -4.638 1.00 46.47 265 HIS A CA 1
ATOM 2131 C C . HIS A 1 265 ? 29.722 -12.811 -4.556 1.00 46.47 265 HIS A C 1
ATOM 2133 O O . HIS A 1 265 ? 28.827 -12.233 -3.947 1.00 46.47 265 HIS A O 1
ATOM 2139 N N . ASP A 1 266 ? 29.609 -14.042 -5.078 1.00 49.59 266 ASP A N 1
ATOM 2140 C CA . ASP A 1 266 ? 28.594 -15.084 -4.835 1.00 49.59 266 ASP A CA 1
ATOM 2141 C C . ASP A 1 266 ? 27.156 -14.585 -4.567 1.00 49.59 266 ASP A C 1
ATOM 2143 O O . ASP A 1 266 ? 26.705 -14.531 -3.419 1.00 49.59 266 ASP A O 1
ATOM 2147 N N . GLY A 1 267 ? 26.422 -14.263 -5.642 1.00 48.12 267 GLY A N 1
ATOM 2148 C CA . GLY A 1 267 ? 25.004 -13.864 -5.600 1.00 48.12 267 GLY A CA 1
ATOM 2149 C C . GLY A 1 267 ? 24.100 -14.895 -4.907 1.00 48.12 267 GLY A C 1
ATOM 2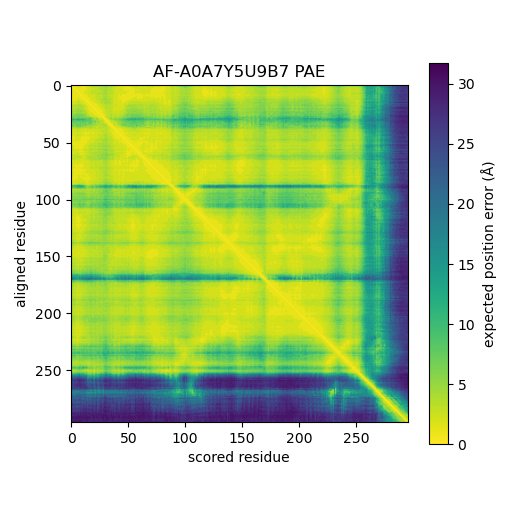150 O O . GLY A 1 267 ? 24.392 -16.090 -4.912 1.00 48.12 267 GLY A O 1
ATOM 2151 N N . GLY A 1 268 ? 23.011 -14.458 -4.267 1.00 51.34 268 GLY A N 1
ATOM 2152 C CA . GLY A 1 268 ? 22.073 -15.359 -3.580 1.00 51.34 268 GLY A CA 1
ATOM 2153 C C . GLY A 1 268 ? 21.023 -15.995 -4.510 1.00 51.34 268 GLY A C 1
ATOM 2154 O O . GLY A 1 268 ? 21.007 -15.749 -5.710 1.00 51.34 268 GLY A O 1
ATOM 2155 N N . ARG A 1 269 ? 20.181 -16.916 -4.010 1.00 54.03 269 ARG A N 1
ATOM 2156 C CA . ARG A 1 269 ? 19.056 -17.512 -4.780 1.00 54.03 269 ARG A CA 1
ATOM 2157 C C . ARG A 1 269 ? 17.730 -17.063 -4.165 1.00 54.03 269 ARG A C 1
ATOM 2159 O O . ARG A 1 269 ? 17.600 -17.145 -2.942 1.00 54.03 269 ARG A O 1
ATOM 2166 N N . ILE A 1 270 ? 16.781 -16.629 -4.995 1.00 57.56 270 ILE A N 1
ATOM 2167 C CA . ILE A 1 270 ? 15.379 -16.465 -4.588 1.00 57.56 270 ILE A CA 1
ATOM 2168 C C . ILE A 1 270 ? 14.799 -17.859 -4.362 1.00 57.56 270 ILE A C 1
ATOM 2170 O O . ILE A 1 270 ? 14.904 -18.719 -5.238 1.00 57.56 270 ILE A O 1
ATOM 2174 N N . ILE A 1 271 ? 14.233 -18.088 -3.182 1.00 58.59 271 ILE A N 1
ATOM 2175 C CA . ILE A 1 271 ? 13.471 -19.304 -2.900 1.00 58.59 271 ILE A CA 1
ATOM 2176 C C . ILE A 1 271 ? 11.988 -18.948 -3.064 1.00 58.59 271 ILE A C 1
ATOM 2178 O O . ILE A 1 271 ? 11.548 -17.983 -2.431 1.00 58.59 271 ILE A O 1
ATOM 2182 N N . PRO A 1 272 ? 11.212 -19.686 -3.874 1.00 51.75 272 PRO A N 1
ATOM 2183 C CA . PRO A 1 272 ? 9.758 -19.583 -3.864 1.00 51.75 272 PRO A CA 1
ATOM 2184 C C . PRO A 1 272 ? 9.204 -19.794 -2.446 1.00 51.75 272 PRO A C 1
ATOM 2186 O O . PRO A 1 272 ? 9.673 -20.667 -1.718 1.00 51.75 272 PRO A O 1
ATOM 2189 N N . LEU A 1 273 ? 8.185 -19.024 -2.053 1.00 53.69 273 LEU A N 1
ATOM 2190 C CA . LEU A 1 273 ? 7.540 -19.137 -0.732 1.00 53.69 273 LEU A CA 1
ATOM 2191 C C . LEU A 1 273 ? 6.974 -20.548 -0.459 1.00 53.69 273 LEU A C 1
ATOM 2193 O O . LEU A 1 273 ? 6.868 -20.957 0.695 1.00 53.69 273 LEU A O 1
ATOM 2197 N N . GLU A 1 274 ? 6.644 -21.287 -1.518 1.00 47.88 274 GLU A N 1
ATOM 2198 C CA . GLU A 1 274 ? 5.956 -22.583 -1.486 1.00 47.88 274 GLU A CA 1
ATOM 2199 C C . GLU A 1 274 ? 6.881 -23.791 -1.226 1.00 47.88 274 GLU A C 1
ATOM 2201 O O . GLU A 1 274 ? 6.401 -24.832 -0.779 1.00 47.88 274 GLU A O 1
ATOM 2206 N N . GLU A 1 275 ? 8.203 -23.678 -1.438 1.00 49.66 275 GLU A N 1
ATOM 2207 C CA . GLU A 1 275 ? 9.143 -24.812 -1.274 1.00 49.66 275 GLU A CA 1
ATOM 2208 C C . GLU A 1 275 ? 9.244 -25.305 0.189 1.00 49.66 275 GLU A C 1
ATOM 2210 O O . GLU A 1 275 ? 9.571 -26.464 0.438 1.00 49.66 275 GLU A O 1
ATOM 2215 N N . GLU A 1 276 ? 8.882 -24.479 1.176 1.00 45.69 276 GLU A N 1
ATOM 2216 C CA . GLU A 1 276 ? 8.957 -24.842 2.600 1.00 45.69 276 GLU A CA 1
ATOM 2217 C C . GLU A 1 276 ? 7.814 -25.772 3.054 1.00 45.69 276 GLU A C 1
ATOM 2219 O O . GLU A 1 276 ? 7.984 -26.538 4.002 1.00 45.69 276 GLU A O 1
ATOM 2224 N N . ALA A 1 277 ? 6.655 -25.750 2.380 1.00 43.12 277 ALA A N 1
ATOM 2225 C CA . ALA A 1 277 ? 5.561 -26.681 2.683 1.00 43.12 277 ALA A CA 1
ATOM 2226 C C . ALA A 1 277 ? 5.937 -28.129 2.319 1.00 43.12 277 ALA A C 1
ATOM 2228 O O . ALA A 1 277 ? 5.491 -29.075 2.971 1.00 43.12 277 ALA A O 1
ATOM 2229 N N . LEU A 1 278 ? 6.802 -28.291 1.314 1.00 45.06 278 LEU A N 1
ATOM 2230 C CA . LEU A 1 278 ? 7.348 -29.577 0.884 1.00 45.06 278 LEU A CA 1
ATOM 2231 C C . LEU A 1 278 ? 8.548 -30.004 1.747 1.00 45.06 278 LEU A C 1
ATOM 2233 O O . LEU A 1 278 ? 8.592 -31.146 2.191 1.00 45.06 278 LEU A O 1
ATOM 2237 N N . GLU A 1 279 ? 9.469 -29.092 2.090 1.00 49.69 279 GLU A N 1
ATOM 2238 C CA . GLU A 1 279 ? 10.599 -29.430 2.980 1.00 49.69 279 GLU A CA 1
ATOM 2239 C C . GLU A 1 279 ? 10.127 -29.788 4.410 1.00 49.69 279 GLU A C 1
ATOM 2241 O O . GLU A 1 279 ? 10.614 -30.758 4.993 1.00 49.69 279 GLU A O 1
ATOM 2246 N N . LYS A 1 280 ? 9.110 -29.101 4.961 1.00 47.81 280 LYS A N 1
ATOM 2247 C CA . LYS A 1 280 ? 8.545 -29.438 6.286 1.00 47.81 280 LYS A CA 1
ATOM 2248 C C . LYS A 1 280 ? 7.750 -30.745 6.302 1.00 47.81 280 LYS A C 1
ATOM 2250 O O . LYS A 1 280 ? 7.687 -31.394 7.342 1.00 47.81 280 LYS A O 1
ATOM 2255 N N . THR A 1 281 ? 7.148 -31.153 5.185 1.00 45.50 281 THR A N 1
ATOM 2256 C CA . THR A 1 281 ? 6.448 -32.448 5.102 1.00 45.50 281 THR A CA 1
ATOM 2257 C C . THR A 1 281 ? 7.421 -33.619 4.928 1.00 45.50 281 THR A C 1
ATOM 2259 O O . THR A 1 281 ? 7.165 -34.704 5.457 1.00 45.50 281 THR A O 1
ATOM 2262 N N . GLU A 1 282 ? 8.577 -33.404 4.292 1.00 44.31 282 GLU A N 1
ATOM 2263 C CA . GLU A 1 282 ? 9.648 -34.407 4.206 1.00 44.31 282 GLU A CA 1
ATOM 2264 C C . GLU A 1 282 ? 10.429 -34.600 5.520 1.00 44.31 282 GLU A C 1
ATOM 2266 O O . GLU A 1 282 ? 10.844 -35.722 5.817 1.00 44.31 282 GLU A O 1
ATOM 2271 N N . GLU A 1 283 ? 10.617 -33.556 6.338 1.00 44.62 283 GLU A N 1
ATOM 2272 C CA . GLU A 1 283 ? 11.250 -33.705 7.662 1.00 44.62 283 GLU A CA 1
ATOM 2273 C C . GLU A 1 283 ? 10.342 -34.419 8.678 1.00 44.62 283 GLU A C 1
ATOM 2275 O O . GLU A 1 283 ? 10.836 -35.215 9.475 1.00 44.62 283 GLU A O 1
ATOM 2280 N N . VAL A 1 284 ? 9.019 -34.221 8.612 1.00 47.47 284 VAL A N 1
ATOM 2281 C CA . VAL A 1 284 ? 8.058 -34.935 9.480 1.00 47.47 284 VAL A CA 1
ATOM 2282 C C . VAL A 1 284 ? 7.943 -36.413 9.092 1.00 47.47 284 VAL A C 1
ATOM 2284 O O . VAL A 1 284 ? 7.918 -37.276 9.963 1.00 47.47 284 VAL A O 1
ATOM 2287 N N . THR A 1 285 ? 7.963 -36.743 7.797 1.00 45.53 285 THR A N 1
ATOM 2288 C CA . THR A 1 285 ? 7.864 -38.144 7.339 1.00 45.53 285 THR A CA 1
ATOM 2289 C C . THR A 1 285 ? 9.139 -38.964 7.548 1.00 45.53 285 THR A C 1
ATOM 2291 O O . THR A 1 285 ? 9.062 -40.189 7.608 1.00 45.53 285 THR A O 1
ATOM 2294 N N . LYS A 1 286 ? 10.307 -38.329 7.716 1.00 47.25 286 LYS A N 1
ATOM 2295 C CA . LYS A 1 286 ? 11.565 -39.024 8.055 1.00 47.25 286 LYS A CA 1
ATOM 2296 C C . LYS A 1 286 ? 11.772 -39.247 9.558 1.00 47.25 286 LYS A C 1
ATOM 2298 O O . LYS A 1 286 ? 12.702 -39.961 9.920 1.00 47.25 286 LYS A O 1
ATOM 2303 N N . GLY A 1 287 ? 10.932 -38.666 10.419 1.00 43.56 287 GLY A N 1
ATOM 2304 C CA . GLY A 1 287 ? 11.027 -38.795 11.878 1.00 43.56 287 GLY A CA 1
ATOM 2305 C C . GLY A 1 287 ? 10.194 -39.923 12.504 1.00 43.56 287 GLY A C 1
ATOM 2306 O O . GLY A 1 287 ? 10.367 -40.190 13.687 1.00 43.56 287 GLY A O 1
ATOM 2307 N N . GLU A 1 288 ? 9.307 -40.586 11.751 1.00 46.34 288 GLU A N 1
ATOM 2308 C CA . GLU A 1 288 ? 8.312 -41.529 12.308 1.00 46.34 288 GLU A CA 1
ATOM 2309 C C . GLU A 1 288 ? 8.559 -43.018 11.984 1.00 46.34 288 GLU A C 1
ATOM 2311 O O . GLU A 1 288 ? 7.714 -43.864 12.267 1.00 46.34 288 GLU A O 1
ATOM 2316 N N . THR A 1 289 ? 9.719 -43.391 11.439 1.00 48.53 289 THR A N 1
ATOM 2317 C CA . THR A 1 289 ? 10.050 -44.802 11.161 1.00 48.53 289 THR A CA 1
ATOM 2318 C C . THR A 1 289 ? 11.349 -45.234 11.825 1.00 48.53 289 THR A C 1
ATOM 2320 O O . THR A 1 289 ? 12.309 -45.512 11.120 1.00 48.53 289 THR A O 1
ATOM 2323 N N . GLU A 1 290 ? 11.397 -45.297 13.159 1.00 50.78 290 GLU A N 1
ATOM 2324 C CA . GLU A 1 290 ? 12.405 -46.097 13.882 1.00 50.78 290 GLU A CA 1
ATOM 2325 C C . GLU A 1 290 ? 12.053 -46.272 15.375 1.00 50.78 290 GLU A C 1
ATOM 2327 O O . GLU A 1 290 ? 12.805 -45.890 16.259 1.00 50.78 290 GLU A O 1
ATOM 2332 N N . GLU A 1 291 ? 10.894 -46.860 15.696 1.00 52.84 291 GLU A N 1
ATOM 2333 C CA . GLU A 1 291 ? 10.706 -47.471 17.024 1.00 52.84 291 GLU A CA 1
ATOM 2334 C C . GLU A 1 291 ? 9.605 -48.544 16.996 1.00 52.84 291 GLU A C 1
ATOM 2336 O O . GLU A 1 291 ? 8.434 -48.294 17.267 1.00 52.84 291 GLU A O 1
ATOM 2341 N N . SER A 1 292 ? 9.962 -49.774 16.623 1.00 48.72 292 SER A N 1
ATOM 2342 C CA . SER A 1 292 ? 9.284 -50.960 17.156 1.00 48.72 292 SER A CA 1
ATOM 2343 C C . SER A 1 292 ? 10.098 -52.227 16.912 1.00 48.72 292 SER A C 1
ATOM 2345 O O . SER A 1 292 ? 10.603 -52.441 15.814 1.00 48.72 292 SER A O 1
ATOM 2347 N N . LEU A 1 293 ? 10.090 -53.069 17.951 1.00 46.53 293 LEU A N 1
ATOM 2348 C CA . LEU A 1 293 ? 10.474 -54.484 18.026 1.00 46.53 293 LEU A CA 1
ATOM 2349 C C . LEU A 1 293 ? 11.866 -54.763 18.595 1.00 46.53 293 LEU A C 1
ATOM 2351 O O . LEU A 1 293 ? 12.782 -55.082 17.858 1.00 46.53 293 LEU A O 1
ATOM 2355 N N . ASP A 1 294 ? 11.938 -54.770 19.928 1.00 44.16 294 ASP A N 1
ATOM 2356 C CA . ASP A 1 294 ? 12.601 -55.852 20.662 1.00 44.16 294 ASP A CA 1
ATOM 2357 C C . ASP A 1 294 ? 11.772 -56.169 21.922 1.00 44.16 294 ASP A C 1
ATOM 2359 O O . ASP A 1 294 ? 11.677 -55.376 22.860 1.00 44.16 294 ASP A O 1
ATOM 2363 N N . LEU A 1 295 ? 11.101 -57.322 21.890 1.00 46.25 295 LEU A N 1
ATOM 2364 C CA . LEU A 1 295 ? 10.469 -57.991 23.026 1.00 46.25 295 LEU A CA 1
ATOM 2365 C C . LEU A 1 295 ? 11.113 -59.374 23.132 1.00 46.25 295 LEU A C 1
ATOM 2367 O O . LEU A 1 295 ? 10.779 -60.237 22.324 1.00 46.25 295 LEU A O 1
ATOM 2371 N N . GLU A 1 296 ? 11.964 -59.572 24.139 1.00 49.34 296 GLU A N 1
ATOM 2372 C CA . GLU A 1 296 ? 12.189 -60.852 24.833 1.00 49.34 296 GLU A CA 1
ATOM 2373 C C . GLU A 1 296 ? 12.467 -60.593 26.319 1.00 49.34 296 GLU A C 1
ATOM 2375 O O . GLU A 1 296 ? 13.248 -59.664 26.633 1.00 49.34 296 GLU A O 1
#

Radius of gyration: 22.55 Å; Cα contacts (8 Å, |Δi|>4): 449; chains: 1; bounding box: 55×81×48 Å